Protein AF-A0A011TZ52-F1 (afdb_monomer_lite)

Radius of gyration: 31.27 Å; chains: 1; bounding box: 58×40×88 Å

Structure (mmCIF, N/CA/C/O backbone):
data_AF-A0A011TZ52-F1
#
_entry.id   AF-A0A011TZ52-F1
#
loop_
_atom_site.group_PDB
_atom_site.id
_atom_site.type_symbol
_atom_site.label_atom_id
_atom_site.label_alt_id
_atom_site.label_comp_id
_atom_site.label_asym_id
_atom_site.label_entity_id
_atom_site.label_seq_id
_atom_site.pdbx_PDB_ins_code
_atom_site.Cartn_x
_atom_site.Cartn_y
_atom_site.Cartn_z
_atom_site.occupancy
_atom_site.B_iso_or_equiv
_atom_site.auth_seq_id
_atom_site.auth_comp_id
_atom_site.auth_asym_id
_atom_site.auth_atom_id
_atom_site.pdbx_PDB_model_num
ATOM 1 N N . MET A 1 1 ? -17.674 -0.255 34.806 1.00 81.75 1 MET A N 1
ATOM 2 C CA . MET A 1 1 ? -17.278 0.981 35.531 1.00 81.75 1 MET A CA 1
ATOM 3 C C . MET A 1 1 ? -17.591 2.186 34.661 1.00 81.75 1 MET A C 1
ATOM 5 O O . MET A 1 1 ? -17.303 2.121 33.470 1.00 81.75 1 MET A O 1
ATOM 9 N N . THR A 1 2 ? -18.135 3.265 35.234 1.00 84.12 2 THR A N 1
ATOM 10 C CA . THR A 1 2 ? -18.528 4.482 34.498 1.00 84.12 2 THR A CA 1
ATOM 11 C C . THR A 1 2 ? -18.293 5.773 35.296 1.00 84.12 2 THR A C 1
ATOM 13 O O . THR A 1 2 ? -18.179 5.754 36.521 1.00 84.12 2 THR A O 1
ATOM 16 N N . LEU A 1 3 ? -18.235 6.895 34.573 1.00 84.12 3 LEU A N 1
ATOM 17 C CA . LEU A 1 3 ? -18.182 8.271 35.087 1.00 84.12 3 LEU A CA 1
ATOM 18 C C . LEU A 1 3 ? -19.515 9.017 34.934 1.00 84.12 3 LEU A C 1
ATOM 20 O O . LEU A 1 3 ? -19.677 10.103 35.489 1.00 84.12 3 LEU A O 1
ATOM 24 N N . ALA A 1 4 ? -20.438 8.468 34.142 1.00 83.62 4 ALA A N 1
ATOM 25 C CA . ALA A 1 4 ? -21.706 9.089 33.789 1.00 83.62 4 ALA A CA 1
ATOM 26 C C . ALA A 1 4 ? -22.862 8.260 34.345 1.00 83.62 4 ALA A C 1
ATOM 28 O O . ALA A 1 4 ? -22.886 7.037 34.205 1.00 83.62 4 ALA A O 1
ATOM 29 N N . THR A 1 5 ? -23.821 8.939 34.968 1.00 78.19 5 THR A N 1
ATOM 30 C CA . THR A 1 5 ? -25.012 8.314 35.556 1.00 78.19 5 THR A CA 1
ATOM 31 C C . THR A 1 5 ? -25.877 7.628 34.503 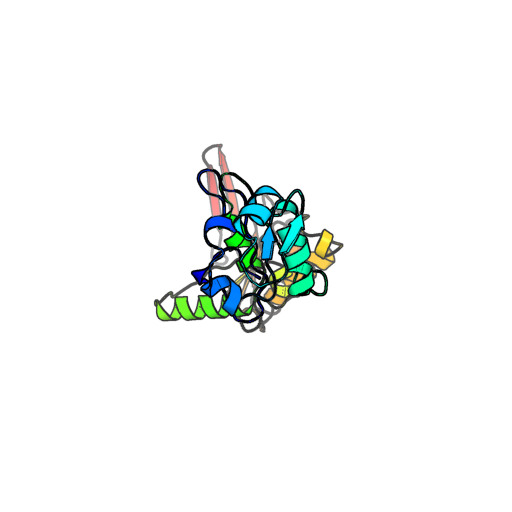1.00 78.19 5 THR A C 1
ATOM 33 O O . THR A 1 5 ? -26.408 6.556 34.764 1.00 78.19 5 THR A O 1
ATOM 36 N N . ASP A 1 6 ? -25.954 8.198 33.300 1.00 81.12 6 ASP A N 1
ATOM 37 C CA . ASP A 1 6 ? -26.800 7.691 32.211 1.00 81.12 6 ASP A CA 1
ATOM 38 C C . ASP A 1 6 ? -26.271 6.380 31.603 1.00 81.12 6 ASP A C 1
ATOM 40 O O . ASP A 1 6 ? -27.032 5.611 31.019 1.00 81.12 6 ASP A O 1
ATOM 44 N N . ASP A 1 7 ? -24.976 6.097 31.781 1.00 81.00 7 ASP A N 1
ATOM 45 C CA . ASP A 1 7 ? -24.318 4.877 31.301 1.00 81.00 7 ASP A CA 1
ATOM 46 C C . ASP A 1 7 ? -24.231 3.783 32.383 1.00 81.00 7 ASP A C 1
ATOM 48 O O . ASP A 1 7 ? -23.634 2.728 32.151 1.00 81.00 7 ASP A O 1
ATOM 52 N N . LEU A 1 8 ? -24.786 4.026 33.577 1.00 82.38 8 LEU A N 1
ATOM 53 C CA . LEU A 1 8 ? -24.658 3.129 34.721 1.00 82.38 8 LEU A CA 1
ATOM 54 C C . LEU A 1 8 ? -25.469 1.843 34.530 1.00 82.38 8 LEU A C 1
ATOM 56 O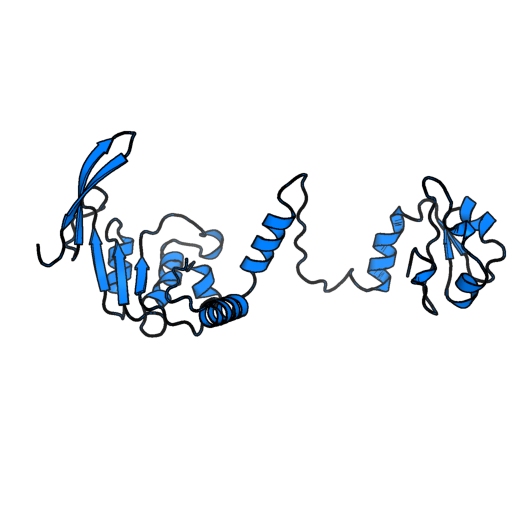 O . LEU A 1 8 ? -26.680 1.872 34.304 1.00 82.38 8 LEU A O 1
ATOM 60 N N . ARG A 1 9 ? -24.807 0.694 34.686 1.00 82.25 9 ARG A N 1
ATOM 61 C CA . ARG A 1 9 ? -25.446 -0.627 34.681 1.00 82.25 9 ARG A CA 1
ATOM 62 C C . ARG A 1 9 ? -25.360 -1.280 36.049 1.00 82.25 9 ARG A C 1
ATOM 64 O O . ARG A 1 9 ? -24.463 -0.986 36.833 1.00 82.25 9 ARG A O 1
ATOM 71 N N . LEU A 1 10 ? -26.275 -2.218 36.300 1.00 83.00 10 LEU A N 1
ATOM 72 C CA . LEU A 1 10 ? -26.288 -3.001 37.532 1.00 83.00 10 LEU A CA 1
ATOM 73 C C . LEU A 1 10 ? -24.923 -3.672 37.770 1.00 83.00 10 LEU A C 1
ATOM 75 O O . LEU A 1 10 ? -24.470 -4.463 36.942 1.00 83.00 10 LEU A O 1
ATOM 79 N N . GLY A 1 11 ? -24.300 -3.380 38.911 1.00 82.38 11 GLY A N 1
ATOM 80 C CA . GLY A 1 11 ? -23.004 -3.932 39.312 1.00 82.38 11 GLY A CA 1
ATOM 81 C C . GLY A 1 11 ? -21.789 -3.102 38.889 1.00 82.38 11 GLY A C 1
ATOM 82 O O . GLY A 1 11 ? -20.660 -3.499 39.175 1.00 82.38 11 GLY A O 1
ATOM 83 N N . ASP A 1 12 ? -21.982 -1.950 38.244 1.00 87.69 12 ASP A N 1
ATOM 84 C CA . ASP A 1 12 ? -20.873 -1.070 37.882 1.00 87.69 12 ASP A CA 1
ATOM 85 C C . ASP A 1 12 ? -20.266 -0.357 39.092 1.00 87.69 12 ASP A C 1
ATOM 87 O O . ASP A 1 12 ? -20.952 0.039 40.030 1.00 87.69 12 ASP A O 1
ATOM 91 N N . LEU A 1 13 ? -18.962 -0.095 39.032 1.00 87.75 13 LEU A N 1
ATOM 92 C CA . LEU A 1 13 ? -18.353 0.950 39.852 1.00 87.75 13 LEU A CA 1
ATOM 93 C C . LEU A 1 13 ? -18.690 2.319 39.249 1.00 87.75 13 LEU A C 1
ATOM 95 O O . LEU A 1 13 ? -18.427 2.545 38.062 1.00 87.75 13 LEU A O 1
ATOM 99 N N . PHE A 1 14 ? -19.242 3.220 40.060 1.00 89.69 14 PHE A N 1
ATOM 100 C CA . PHE A 1 14 ? -19.456 4.617 39.686 1.00 89.69 14 PHE A CA 1
ATOM 101 C C . PHE A 1 14 ? -18.302 5.471 40.213 1.00 89.69 14 PHE A C 1
ATOM 103 O O . PHE A 1 14 ? -18.035 5.469 41.413 1.00 89.69 14 PHE A O 1
ATOM 110 N N . VAL A 1 15 ? -17.604 6.202 39.344 1.00 90.38 15 VAL A N 1
ATOM 111 C CA . VAL A 1 15 ? -16.484 7.053 39.767 1.00 90.38 15 VAL A CA 1
ATOM 112 C C . VAL A 1 15 ? -16.889 8.525 39.707 1.00 90.38 15 VAL A C 1
ATOM 114 O O . VAL A 1 15 ? -17.009 9.127 38.641 1.00 90.38 15 VAL A O 1
ATOM 117 N N . ALA A 1 16 ? -17.100 9.114 40.881 1.00 90.25 16 ALA A N 1
ATOM 118 C CA . ALA A 1 16 ? -17.493 10.502 41.056 1.00 90.25 16 ALA A CA 1
ATOM 119 C C . ALA A 1 16 ? -16.253 11.405 41.117 1.00 90.25 16 ALA A C 1
ATOM 121 O O . ALA A 1 16 ? -15.512 11.407 42.097 1.00 90.25 16 ALA A O 1
ATOM 122 N N . LEU A 1 17 ? -16.030 12.194 40.062 1.00 90.56 17 LEU A N 1
ATOM 123 C CA . LEU A 1 17 ? -14.845 13.049 39.943 1.00 90.56 17 LEU A CA 1
ATOM 124 C C . LEU A 1 17 ? -15.109 14.511 40.333 1.00 90.56 17 LEU A C 1
ATOM 126 O O . LEU A 1 17 ? -16.185 15.041 40.022 1.00 90.56 17 LEU A O 1
ATOM 130 N N . PRO A 1 18 ? -14.097 15.225 40.857 1.00 86.75 18 PRO A N 1
ATOM 131 C CA . PRO A 1 18 ? -14.114 16.678 40.887 1.00 86.75 18 PRO A CA 1
ATOM 132 C C . PRO A 1 18 ? -14.027 17.236 39.456 1.00 86.75 18 PRO A C 1
ATOM 134 O O . PRO A 1 18 ? -13.160 16.870 38.648 1.00 86.75 18 PRO A O 1
ATOM 137 N N . GLY A 1 19 ? -14.967 18.120 39.121 1.00 83.19 19 GLY A N 1
ATOM 138 C CA . GLY A 1 19 ? -15.011 18.864 37.866 1.00 83.19 19 GLY A CA 1
ATOM 139 C C . GLY A 1 19 ? -14.708 20.349 38.068 1.00 83.19 19 GLY A C 1
ATOM 140 O O . GLY A 1 19 ? -14.601 20.841 39.186 1.00 83.19 19 GLY A O 1
ATOM 141 N N . ARG A 1 20 ? -14.603 21.098 36.963 1.00 80.50 20 ARG A N 1
ATOM 142 C CA . ARG A 1 20 ? -14.300 22.543 36.999 1.00 80.50 20 ARG A CA 1
ATOM 143 C C . ARG A 1 20 ? -15.432 23.394 37.592 1.00 80.50 20 ARG A C 1
ATOM 145 O O . ARG A 1 20 ? -15.163 24.464 38.123 1.00 80.50 20 ARG A O 1
ATOM 152 N N . ASN A 1 21 ? -16.675 22.925 37.464 1.00 80.69 21 ASN A N 1
ATOM 153 C CA . ASN A 1 21 ? -17.879 23.659 37.870 1.00 80.69 21 ASN A CA 1
ATOM 154 C C . ASN A 1 21 ? -18.712 22.907 38.923 1.00 80.69 21 ASN A C 1
ATOM 156 O O . ASN A 1 21 ? -19.329 23.540 39.769 1.00 80.69 21 ASN A O 1
ATOM 160 N N . HIS A 1 22 ? -18.738 21.573 38.865 1.00 85.12 22 HIS A N 1
ATOM 161 C CA . HIS A 1 22 ? -19.534 20.713 39.744 1.00 85.12 22 HIS A CA 1
ATOM 162 C C . HIS A 1 22 ? -18.758 19.442 40.089 1.00 85.12 22 HIS A C 1
ATOM 164 O O . HIS A 1 22 ? -17.898 19.010 39.316 1.00 85.12 22 HIS A O 1
ATOM 170 N N . HIS A 1 23 ? -19.081 18.849 41.238 1.00 89.44 23 HIS A N 1
ATOM 171 C CA . HIS A 1 23 ? -18.526 17.572 41.677 1.00 89.44 23 HIS A CA 1
ATOM 172 C C . HIS A 1 23 ? -19.467 16.429 41.270 1.00 89.44 23 HIS A C 1
ATOM 174 O O . HIS A 1 23 ? -20.658 16.496 41.564 1.00 89.44 23 HIS A O 1
ATOM 180 N N . GLY A 1 24 ? -18.954 15.365 40.641 1.00 84.56 24 GLY A N 1
ATOM 181 C CA . GLY A 1 24 ? -19.760 14.227 40.167 1.00 84.56 24 GLY A CA 1
ATOM 182 C C . GLY A 1 24 ? -20.564 13.531 41.273 1.00 84.56 24 GLY A C 1
ATOM 183 O O . GLY A 1 24 ? -21.653 13.023 41.033 1.00 84.56 24 GLY A O 1
ATOM 184 N N . ALA A 1 25 ? -20.065 13.597 42.509 1.00 88.50 25 ALA A N 1
ATOM 185 C CA . ALA A 1 25 ? -20.743 13.078 43.701 1.00 88.50 25 ALA A CA 1
ATOM 186 C C . ALA A 1 25 ? -22.095 13.749 43.998 1.00 88.50 25 ALA A C 1
ATOM 188 O O . ALA A 1 25 ? -22.937 13.148 44.649 1.00 88.50 25 ALA A O 1
ATOM 189 N N . GLN A 1 26 ? -22.341 14.964 43.491 1.00 86.62 26 GLN A N 1
ATOM 190 C CA . GLN A 1 26 ? -23.641 15.637 43.632 1.00 86.62 26 GLN A CA 1
ATOM 191 C C . GLN A 1 26 ? -24.774 14.884 42.920 1.00 86.62 26 GLN A C 1
ATOM 193 O O . GLN A 1 26 ? -25.943 15.113 43.214 1.00 86.62 26 GLN A O 1
ATOM 198 N N . PHE A 1 27 ? -24.425 14.002 41.981 1.00 81.88 27 PHE A N 1
ATOM 199 C CA . PHE A 1 27 ? -25.364 13.200 41.201 1.00 81.88 27 PHE A CA 1
ATOM 200 C C . PHE A 1 27 ? -25.476 11.758 41.715 1.00 81.88 27 PHE A C 1
ATOM 202 O O . PHE A 1 27 ? -26.166 10.941 41.108 1.00 81.88 27 PHE A O 1
ATOM 209 N N . VAL A 1 28 ? -24.823 11.434 42.837 1.00 80.31 28 VAL A N 1
ATOM 210 C CA . VAL A 1 28 ? -24.968 10.138 43.510 1.00 80.31 28 VAL A CA 1
ATOM 211 C C . VAL A 1 28 ? -26.293 10.144 44.273 1.00 80.31 28 VAL A C 1
ATOM 213 O O . VAL A 1 28 ? -26.362 10.463 45.455 1.00 80.31 28 VAL A O 1
ATOM 216 N N . GLY A 1 29 ? -27.370 9.856 43.543 1.00 75.44 29 GLY A N 1
ATOM 217 C CA . GLY A 1 29 ? -28.723 9.699 44.075 1.00 75.44 29 GLY A CA 1
ATOM 218 C C . GLY A 1 29 ? -29.170 8.235 44.136 1.00 75.44 29 GLY A C 1
ATOM 219 O O . GLY A 1 29 ? -28.384 7.312 43.921 1.00 75.44 29 GLY A O 1
ATOM 220 N N . ALA A 1 30 ? -30.467 8.021 44.377 1.00 65.38 30 ALA A N 1
ATOM 221 C CA . ALA A 1 30 ? -31.068 6.687 44.491 1.00 65.38 30 ALA A CA 1
ATOM 222 C C . ALA A 1 30 ? -30.842 5.794 43.253 1.00 65.38 30 ALA A C 1
ATOM 224 O O . ALA A 1 30 ? -30.671 4.586 43.395 1.00 65.38 30 ALA A O 1
ATOM 225 N N . ASP A 1 31 ? -30.775 6.379 42.055 1.00 65.25 31 ASP A N 1
ATOM 226 C CA . ASP A 1 31 ? -30.539 5.634 40.811 1.00 65.25 31 ASP A CA 1
ATOM 227 C C . ASP A 1 31 ? -29.107 5.079 40.736 1.00 65.25 31 ASP A C 1
ATOM 229 O O . ASP A 1 31 ? -28.888 3.948 40.299 1.00 65.25 31 ASP A O 1
ATOM 233 N N . VAL A 1 32 ? -28.128 5.832 41.252 1.00 69.62 32 VAL A N 1
ATOM 234 C CA . VAL A 1 32 ? -26.738 5.367 41.368 1.00 69.62 32 VAL A CA 1
ATOM 235 C C . VAL A 1 32 ? -26.620 4.297 42.448 1.00 69.62 32 VAL A C 1
ATOM 237 O O . VAL A 1 32 ? -25.938 3.295 42.243 1.00 69.62 32 VAL A O 1
ATOM 240 N N . ALA A 1 33 ? -27.331 4.458 43.563 1.00 68.44 33 ALA A N 1
ATOM 241 C CA . ALA A 1 33 ? -27.393 3.465 44.634 1.00 68.44 33 ALA A CA 1
ATOM 242 C C . ALA A 1 33 ? -27.993 2.126 44.171 1.00 68.44 33 ALA A C 1
ATOM 244 O O . ALA A 1 33 ? -27.530 1.060 44.564 1.00 68.44 33 ALA A O 1
ATOM 245 N N . ALA A 1 34 ? -29.020 2.178 43.319 1.00 67.75 34 ALA A N 1
ATOM 246 C CA . ALA A 1 34 ? -29.697 0.995 42.797 1.00 67.75 34 ALA A CA 1
ATOM 247 C C . ALA A 1 34 ? -28.903 0.284 41.686 1.00 67.75 34 ALA A C 1
ATOM 249 O O . ALA A 1 34 ? -29.069 -0.920 41.488 1.00 67.75 34 ALA A O 1
ATOM 250 N N . GLY A 1 35 ? -28.066 1.022 40.948 1.00 76.06 35 GLY A N 1
ATOM 251 C CA . GLY A 1 35 ? -27.284 0.497 39.828 1.00 76.06 35 GLY A CA 1
ATOM 252 C C . GLY A 1 35 ? -25.844 0.116 40.175 1.00 76.06 35 GLY A C 1
ATOM 253 O O . GLY A 1 35 ? -25.312 -0.829 39.603 1.00 76.06 35 GLY A O 1
ATOM 254 N N . SER A 1 36 ? -25.185 0.811 41.100 1.00 85.19 36 SER A N 1
ATOM 255 C CA . SER A 1 36 ? -23.745 0.639 41.327 1.00 85.19 36 SER A CA 1
ATOM 256 C C . SER A 1 36 ? -23.411 -0.415 42.387 1.00 85.19 36 SER A C 1
ATOM 258 O O . SER A 1 36 ? -24.127 -0.600 43.367 1.00 85.19 36 SER A O 1
ATOM 260 N N . ALA A 1 37 ? -22.283 -1.103 42.207 1.00 86.88 37 ALA A N 1
ATOM 261 C CA . ALA A 1 37 ? -21.703 -1.976 43.227 1.00 86.88 37 ALA A CA 1
ATOM 262 C C . ALA A 1 37 ? -20.953 -1.185 44.313 1.00 86.88 37 ALA A C 1
ATOM 264 O O . ALA A 1 37 ? -20.879 -1.633 45.456 1.00 86.88 37 ALA A O 1
ATOM 265 N N . ALA A 1 38 ? -20.374 -0.036 43.950 1.00 89.75 38 ALA A N 1
ATOM 266 C CA . ALA A 1 38 ? -19.718 0.910 44.849 1.00 89.75 38 ALA A CA 1
ATOM 267 C C . ALA A 1 38 ? -19.462 2.252 44.137 1.00 89.75 38 ALA A C 1
ATOM 269 O O . ALA A 1 38 ? -19.447 2.324 42.902 1.00 89.75 38 ALA A O 1
ATOM 270 N N . VAL A 1 39 ? -19.195 3.293 44.928 1.00 91.19 39 VAL A N 1
ATOM 271 C CA . VAL A 1 39 ? -18.779 4.623 44.462 1.00 91.19 39 VAL A CA 1
ATOM 272 C C . VAL A 1 39 ? -17.302 4.850 44.782 1.00 91.19 39 VAL A C 1
ATOM 274 O O . VAL A 1 39 ? -16.875 4.622 45.909 1.00 91.19 39 VAL A O 1
ATOM 277 N N . ILE A 1 40 ? -16.520 5.334 43.816 1.00 92.81 40 ILE A N 1
ATOM 278 C CA . ILE A 1 40 ? -15.137 5.793 44.022 1.00 92.81 40 ILE A CA 1
ATOM 279 C C . ILE A 1 40 ? -15.110 7.315 43.906 1.00 92.81 40 ILE A C 1
ATOM 281 O O . ILE A 1 40 ? -15.598 7.864 42.920 1.00 92.81 40 ILE A O 1
ATOM 285 N N . THR A 1 41 ? -14.558 8.008 44.899 1.00 94.38 41 THR A N 1
ATOM 286 C CA . THR A 1 41 ? -14.568 9.477 44.949 1.00 94.38 41 THR A CA 1
ATOM 287 C C . THR A 1 41 ? -13.445 10.030 45.822 1.00 94.38 41 THR A C 1
ATOM 289 O O . THR A 1 41 ? -12.792 9.286 46.549 1.00 94.38 41 THR A O 1
ATOM 292 N N . ASP A 1 42 ? -13.211 11.341 45.763 1.00 94.25 42 ASP A N 1
ATOM 293 C CA . ASP A 1 42 ? -12.353 12.034 46.724 1.00 94.25 42 ASP A CA 1
ATOM 294 C C . ASP A 1 42 ? -13.081 12.302 48.052 1.00 94.25 42 ASP A C 1
ATOM 296 O O . ASP A 1 42 ? -14.266 11.990 48.218 1.00 94.25 42 ASP A O 1
ATOM 300 N N . ARG A 1 43 ? -12.368 12.886 49.023 1.00 93.38 43 ARG A N 1
ATOM 301 C CA . ARG A 1 43 ? -12.920 13.178 50.355 1.00 93.38 43 ARG A CA 1
ATOM 302 C C . ARG A 1 43 ? -14.141 14.102 50.304 1.00 93.38 43 ARG A C 1
ATOM 304 O O . ARG A 1 43 ? -15.083 13.873 51.053 1.00 93.38 43 ARG A O 1
ATOM 311 N N . ALA A 1 44 ? -14.144 15.101 49.423 1.00 91.25 44 ALA A N 1
ATOM 312 C CA . ALA A 1 44 ? -15.263 16.031 49.296 1.00 91.25 44 ALA A CA 1
ATOM 313 C C . ALA A 1 44 ? -16.492 15.336 48.694 1.00 91.25 44 ALA A C 1
ATOM 315 O O . ALA A 1 44 ? -17.616 15.527 49.153 1.00 91.25 44 ALA A O 1
ATOM 316 N N . GLY A 1 45 ? -16.295 14.477 47.696 1.00 91.19 45 GLY A N 1
ATOM 317 C CA . GLY A 1 45 ? -17.387 13.691 47.143 1.00 91.19 45 GLY A CA 1
ATOM 318 C C . GLY A 1 45 ? -17.895 12.583 48.065 1.00 91.19 45 GLY A C 1
ATOM 319 O O . GLY A 1 45 ? -19.066 12.220 47.970 1.00 91.19 45 GLY A O 1
ATOM 320 N N . ALA A 1 46 ? -17.074 12.090 48.995 1.00 91.44 46 ALA A N 1
ATOM 321 C CA . ALA A 1 46 ? -17.517 11.148 50.021 1.00 91.44 46 ALA A CA 1
ATOM 322 C C . ALA A 1 46 ? -18.533 11.789 50.977 1.00 91.44 46 ALA A C 1
ATOM 324 O O . ALA A 1 46 ? -19.546 11.171 51.290 1.00 91.44 46 ALA A O 1
ATOM 325 N N . GLU A 1 47 ? -18.303 13.046 51.374 1.00 90.81 47 GLU A N 1
ATOM 326 C CA . GLU A 1 47 ? -19.262 13.824 52.172 1.00 90.81 47 GLU A CA 1
ATOM 327 C C . GLU A 1 47 ? -20.590 14.008 51.425 1.00 90.81 47 GLU A C 1
ATOM 329 O O . GLU A 1 47 ? -21.660 13.864 52.011 1.00 90.81 47 GLU A O 1
ATOM 334 N N . LEU A 1 48 ? -20.530 14.256 50.113 1.00 88.44 48 LEU A N 1
ATOM 335 C CA . LEU A 1 48 ? -21.711 14.415 49.258 1.00 88.44 48 LEU A CA 1
ATOM 336 C C . LEU A 1 48 ? -22.464 13.101 48.998 1.00 88.44 48 LEU A C 1
ATOM 338 O O . LEU A 1 48 ? -23.656 13.136 48.710 1.00 88.44 48 LEU A O 1
ATOM 342 N N . SER A 1 49 ? -21.779 11.962 49.096 1.00 86.81 49 SER A N 1
ATOM 343 C CA . SER A 1 49 ? -22.336 10.631 48.817 1.00 86.81 49 SER A CA 1
ATOM 344 C C . SER A 1 49 ? -22.679 9.854 50.090 1.00 86.81 49 SER A C 1
ATOM 346 O O . SER A 1 49 ? -22.964 8.665 50.000 1.00 86.81 49 SER A O 1
ATOM 348 N N . ALA A 1 50 ? -22.633 10.478 51.273 1.00 83.25 50 ALA A N 1
ATOM 349 C CA . ALA A 1 50 ? -22.748 9.784 52.560 1.00 83.25 50 ALA A CA 1
ATOM 350 C C . ALA A 1 50 ? -24.012 8.907 52.680 1.00 83.25 50 ALA A C 1
ATOM 352 O O . ALA A 1 50 ? -23.957 7.822 53.258 1.00 83.25 50 ALA A O 1
ATOM 353 N N . ASP A 1 51 ? -25.113 9.340 52.061 1.00 83.00 51 ASP A N 1
ATOM 354 C CA . ASP A 1 51 ? -26.410 8.653 52.079 1.00 83.00 51 ASP A CA 1
ATOM 355 C C . ASP A 1 51 ? -26.646 7.748 50.852 1.00 83.00 51 ASP A C 1
ATOM 357 O O . ASP A 1 51 ? -27.760 7.276 50.626 1.00 83.00 51 ASP A O 1
ATOM 361 N N . ALA A 1 52 ? -25.611 7.474 50.050 1.00 80.69 52 ALA A N 1
ATOM 362 C CA . ALA A 1 52 ? -25.727 6.706 48.808 1.00 80.69 52 ALA A CA 1
ATOM 363 C C . ALA A 1 52 ? -26.112 5.231 49.012 1.00 80.69 52 ALA A C 1
ATOM 365 O O . ALA A 1 52 ? -26.456 4.559 48.049 1.00 80.69 52 ALA A O 1
ATOM 366 N N . GLY A 1 53 ? -26.022 4.684 50.229 1.00 83.62 53 GLY A N 1
ATOM 367 C CA . GLY A 1 53 ? -26.436 3.303 50.523 1.00 83.62 53 GLY A CA 1
ATOM 368 C C . GLY A 1 53 ? -25.579 2.199 49.879 1.00 83.62 53 GLY A C 1
ATOM 369 O O . GLY A 1 53 ? -25.906 1.023 50.022 1.00 83.62 53 GLY A O 1
ATOM 370 N N . VAL A 1 54 ? -24.475 2.558 49.218 1.00 85.94 54 VAL A N 1
ATOM 371 C CA . VAL A 1 54 ? -23.484 1.654 48.612 1.00 85.94 54 VAL A CA 1
ATOM 372 C C . VAL A 1 54 ? -22.091 1.929 49.193 1.00 85.94 54 VAL A C 1
ATOM 374 O O . VAL A 1 54 ? -21.852 3.030 49.693 1.00 85.94 54 VAL A O 1
ATOM 377 N N . PRO A 1 55 ? -21.149 0.967 49.156 1.00 91.38 55 PRO A N 1
ATOM 378 C CA . PRO A 1 55 ? -19.782 1.201 49.613 1.00 91.38 55 PRO A CA 1
ATOM 379 C C . PRO A 1 55 ? -19.127 2.395 48.904 1.00 91.38 55 PRO A C 1
ATOM 381 O O . PRO A 1 55 ? -19.224 2.523 47.683 1.00 91.38 55 PRO A O 1
ATOM 384 N N . ILE A 1 56 ? -18.426 3.239 49.666 1.00 91.56 56 ILE A N 1
ATOM 385 C CA . ILE A 1 56 ? -17.713 4.417 49.153 1.00 91.56 56 ILE A CA 1
ATOM 386 C C . ILE A 1 56 ? -16.211 4.211 49.358 1.00 91.56 56 ILE A C 1
ATOM 388 O O . ILE A 1 56 ? -15.729 4.162 50.490 1.00 91.56 56 ILE A O 1
ATOM 392 N N . ALA A 1 57 ? -15.465 4.102 48.262 1.00 92.44 57 ALA A N 1
ATOM 393 C CA . ALA A 1 57 ? -14.011 4.080 48.265 1.00 92.44 57 ALA A CA 1
ATOM 394 C C . ALA A 1 57 ? -13.478 5.509 48.104 1.00 92.44 57 ALA A C 1
ATOM 396 O O . ALA A 1 57 ? -13.653 6.138 47.058 1.00 92.44 57 ALA A O 1
ATOM 397 N N . VAL A 1 58 ? -12.827 6.016 49.152 1.00 94.00 58 VAL A N 1
ATOM 398 C CA . VAL A 1 58 ? -12.244 7.362 49.161 1.00 94.00 58 VAL A CA 1
ATOM 399 C C . VAL A 1 58 ? -10.783 7.293 48.738 1.00 94.00 58 VAL A C 1
ATOM 401 O O . VAL A 1 58 ? -9.993 6.587 49.363 1.00 94.00 58 VAL A O 1
ATOM 404 N N . VAL A 1 59 ? -10.423 8.036 47.696 1.00 93.50 59 VAL A N 1
ATOM 405 C CA . VAL A 1 59 ? -9.069 8.080 47.127 1.00 93.50 59 VAL A CA 1
ATOM 406 C C . VAL A 1 59 ? -8.652 9.526 46.863 1.00 93.50 59 VAL A C 1
ATOM 408 O O . VAL A 1 59 ? -9.490 10.362 46.540 1.00 93.50 59 VAL A O 1
ATOM 411 N N . ASP A 1 60 ? -7.364 9.840 47.006 1.00 91.12 60 ASP A N 1
ATOM 412 C CA . ASP A 1 60 ? -6.890 11.231 46.918 1.00 91.12 60 ASP A CA 1
ATOM 413 C C . ASP A 1 60 ? -6.974 11.808 45.492 1.00 91.12 60 ASP A C 1
ATOM 415 O O . ASP A 1 60 ? -7.317 12.976 45.321 1.00 91.12 60 ASP A O 1
ATOM 419 N N . ASP A 1 61 ? -6.711 10.986 44.469 1.00 90.31 61 ASP A N 1
ATOM 420 C CA . ASP A 1 61 ? -6.896 11.340 43.057 1.00 90.31 61 ASP A CA 1
ATOM 421 C C . ASP A 1 61 ? -7.724 10.264 42.335 1.00 90.31 61 ASP A C 1
ATOM 423 O O . ASP A 1 61 ? -7.171 9.343 41.719 1.00 90.31 61 ASP A O 1
ATOM 427 N N . PRO A 1 62 ? -9.066 10.367 42.379 1.00 89.12 62 PRO A N 1
ATOM 428 C CA . PRO A 1 62 ? -9.935 9.415 41.703 1.00 89.12 62 PRO A CA 1
ATOM 429 C C . PRO A 1 62 ? -9.711 9.385 40.192 1.00 89.12 62 PRO A C 1
ATOM 431 O O . PRO A 1 62 ? -9.935 8.351 39.573 1.00 89.12 62 PRO A O 1
ATOM 434 N N . ARG A 1 63 ? -9.263 10.495 39.584 1.00 89.06 63 ARG A N 1
ATOM 435 C CA . ARG A 1 63 ? -9.021 10.582 38.138 1.00 89.06 63 ARG A CA 1
ATOM 436 C C . ARG A 1 63 ? -7.735 9.856 37.752 1.00 89.06 63 ARG A C 1
ATOM 438 O O . ARG A 1 63 ? -7.717 9.191 36.718 1.00 89.06 63 ARG A O 1
ATOM 445 N N . GLY A 1 64 ? -6.693 9.973 38.572 1.00 87.12 64 GLY A N 1
ATOM 446 C CA . GLY A 1 64 ? -5.388 9.352 38.349 1.00 87.12 64 GLY A CA 1
ATOM 447 C C . GLY A 1 64 ? -5.432 7.824 38.316 1.00 87.12 64 GLY A C 1
ATOM 448 O O . GLY A 1 64 ? -4.734 7.215 37.511 1.00 87.12 64 GLY A O 1
ATOM 449 N N . ILE A 1 65 ? -6.305 7.199 39.112 1.00 87.50 65 ILE A N 1
ATOM 450 C CA . ILE A 1 65 ? -6.382 5.730 39.225 1.00 87.50 65 ILE A CA 1
ATOM 451 C C . ILE A 1 65 ? -7.342 5.062 38.224 1.00 87.50 65 ILE A C 1
ATOM 453 O O . ILE A 1 65 ? -7.401 3.835 38.142 1.00 87.50 65 ILE A O 1
ATOM 457 N N . LEU A 1 66 ? -8.102 5.842 37.444 1.00 86.62 66 LEU A N 1
ATOM 458 C CA . LEU A 1 66 ? -9.115 5.309 36.520 1.00 86.62 66 LEU A CA 1
ATOM 459 C C . LEU A 1 66 ? -8.542 4.343 35.489 1.00 86.62 66 LEU A C 1
ATOM 461 O O . LEU A 1 66 ? -9.186 3.345 35.165 1.00 86.62 66 LEU A O 1
ATOM 465 N N . GLY A 1 67 ? -7.364 4.662 34.951 1.00 83.81 67 GLY A N 1
ATOM 466 C CA . GLY A 1 67 ? -6.719 3.847 33.924 1.00 83.81 67 GLY A CA 1
ATOM 467 C C . GLY A 1 67 ? -6.380 2.454 34.446 1.00 83.81 67 GLY A C 1
ATOM 468 O O . GLY A 1 67 ? -6.736 1.463 33.816 1.00 83.81 67 GLY A O 1
ATOM 469 N N . GLU A 1 68 ? -5.770 2.386 35.628 1.00 86.31 68 GLU A N 1
ATOM 470 C CA . GLU A 1 68 ? -5.348 1.132 36.260 1.00 86.31 68 GLU A CA 1
ATOM 471 C C . GLU A 1 68 ? -6.546 0.269 36.667 1.00 86.31 68 GLU A C 1
ATOM 473 O O . GLU A 1 68 ? -6.595 -0.915 36.338 1.00 86.31 68 GLU A O 1
ATOM 478 N N . ILE A 1 69 ? -7.565 0.869 37.294 1.00 87.50 69 ILE A N 1
ATOM 479 C CA . ILE A 1 69 ? -8.788 0.147 37.672 1.00 87.50 69 ILE A CA 1
ATOM 480 C C . ILE A 1 69 ? -9.517 -0.368 36.428 1.00 87.50 69 ILE A C 1
ATOM 482 O O . ILE A 1 69 ? -9.966 -1.513 36.408 1.00 87.50 69 ILE A O 1
ATOM 486 N N . SER A 1 70 ? -9.615 0.447 35.371 1.00 85.19 70 SER A N 1
ATOM 487 C CA . SER A 1 70 ? -10.215 0.008 34.105 1.00 85.19 70 SER A CA 1
ATOM 488 C C . SER A 1 70 ? -9.446 -1.170 33.518 1.00 85.19 70 SER A C 1
ATOM 490 O O . SER A 1 70 ? -10.060 -2.151 33.105 1.00 85.19 70 SER A O 1
ATOM 492 N N . ALA A 1 71 ? -8.113 -1.089 33.499 1.00 82.06 71 ALA A N 1
ATOM 493 C CA . ALA A 1 71 ? -7.279 -2.135 32.928 1.00 82.06 71 ALA A CA 1
ATOM 494 C C . ALA A 1 71 ? -7.418 -3.461 33.677 1.00 82.06 71 ALA A C 1
ATOM 496 O O . ALA A 1 71 ? -7.521 -4.507 33.040 1.00 82.06 71 ALA A O 1
ATOM 497 N N . TRP A 1 72 ? -7.503 -3.410 35.006 1.00 83.69 72 TRP A N 1
ATOM 498 C CA . TRP A 1 72 ? -7.749 -4.582 35.839 1.00 83.69 72 TRP A CA 1
ATOM 499 C C . TRP A 1 72 ? -9.150 -5.176 35.616 1.00 83.69 72 TRP A C 1
ATOM 501 O O . TRP A 1 72 ? -9.276 -6.369 35.352 1.00 83.69 72 TRP A O 1
ATOM 511 N N . ILE A 1 73 ? -10.206 -4.350 35.641 1.00 82.44 73 ILE A N 1
ATOM 512 C CA . ILE A 1 73 ? -11.599 -4.805 35.449 1.00 82.44 73 ILE A CA 1
ATOM 513 C C . ILE A 1 73 ? -11.795 -5.457 34.079 1.00 82.44 73 ILE A C 1
ATOM 515 O O . ILE A 1 73 ? -12.479 -6.474 33.969 1.00 82.44 73 ILE A O 1
ATOM 519 N N . TYR A 1 74 ? -11.224 -4.861 33.032 1.00 79.56 74 TYR A N 1
ATOM 520 C CA . TYR A 1 74 ? -11.397 -5.323 31.655 1.00 79.56 74 TYR A CA 1
ATOM 521 C C . TYR A 1 74 ? -10.285 -6.270 31.185 1.00 79.56 74 TYR A C 1
ATOM 523 O O . TYR A 1 74 ? -10.309 -6.707 30.036 1.00 79.56 74 TYR A O 1
ATOM 531 N N . GLY A 1 75 ? -9.319 -6.597 32.049 1.00 76.50 75 GLY A N 1
ATOM 532 C CA . GLY A 1 75 ? -8.210 -7.498 31.734 1.00 76.50 75 GLY A CA 1
ATOM 533 C C . GLY A 1 75 ? -7.261 -6.979 30.651 1.00 76.50 75 GLY A C 1
ATOM 534 O O . GLY A 1 75 ? -6.565 -7.773 30.026 1.00 76.50 75 GLY A O 1
ATOM 535 N N . THR A 1 76 ? -7.201 -5.666 30.406 1.00 76.38 76 THR A N 1
ATOM 536 C CA . THR A 1 76 ? -6.352 -5.081 29.348 1.00 76.38 76 THR A CA 1
ATOM 537 C C . THR A 1 76 ? -4.884 -4.939 29.758 1.00 76.38 76 THR A C 1
ATOM 539 O O . THR A 1 76 ? -4.085 -4.361 29.029 1.00 76.38 76 THR A O 1
ATOM 542 N N . GLU A 1 77 ? -4.516 -5.443 30.931 1.00 78.44 77 GLU A N 1
ATOM 543 C CA . GLU A 1 77 ? -3.127 -5.609 31.370 1.00 78.44 77 GLU A CA 1
ATOM 544 C C . GLU A 1 77 ? -2.437 -6.821 30.717 1.00 78.44 77 GLU A C 1
ATOM 546 O O . GLU A 1 77 ? -1.211 -6.921 30.737 1.00 78.44 77 GLU A O 1
ATOM 551 N N . GLN A 1 78 ? -3.205 -7.737 30.116 1.00 60.34 78 GLN A N 1
ATOM 552 C CA . GLN A 1 78 ? -2.705 -8.974 29.515 1.00 60.34 78 GLN A CA 1
ATOM 553 C C . GLN A 1 78 ? -3.344 -9.200 28.136 1.00 60.34 78 GLN A C 1
ATOM 555 O O . GLN A 1 78 ? -4.512 -8.895 27.925 1.00 60.34 78 GLN A O 1
ATOM 560 N N . ASN A 1 79 ? -2.588 -9.766 27.187 1.00 51.34 79 ASN A N 1
ATOM 561 C CA . ASN A 1 79 ? -3.084 -10.187 25.864 1.00 51.34 79 ASN A CA 1
ATOM 562 C C . ASN A 1 79 ? -3.813 -9.108 25.033 1.00 51.34 79 ASN A C 1
ATOM 564 O O . ASN A 1 79 ? -4.709 -9.426 24.249 1.00 51.34 79 ASN A O 1
ATOM 568 N N . VAL A 1 80 ? -3.426 -7.836 25.159 1.00 50.59 80 VAL A N 1
ATOM 569 C CA . VAL A 1 80 ? -3.932 -6.786 24.262 1.00 50.59 80 VAL A CA 1
ATOM 570 C C . VAL A 1 80 ? -3.305 -6.899 22.864 1.00 50.59 80 VAL A C 1
ATOM 572 O O . VAL A 1 80 ? -2.137 -7.282 22.748 1.00 50.59 80 VAL A O 1
ATOM 575 N N . PRO A 1 81 ? -4.044 -6.559 21.789 1.00 51.72 81 PRO A N 1
ATOM 576 C CA . PRO A 1 81 ? -3.470 -6.439 20.451 1.00 51.72 81 PRO A CA 1
ATOM 577 C C . PRO A 1 81 ? -2.334 -5.410 20.407 1.00 51.72 81 PRO A C 1
ATOM 579 O O . PRO A 1 81 ? -2.214 -4.558 21.286 1.00 51.72 81 PRO A O 1
ATOM 582 N N . ILE A 1 82 ? -1.519 -5.443 19.350 1.00 65.88 82 ILE A N 1
ATOM 583 C CA . ILE A 1 82 ? -0.517 -4.397 19.109 1.00 65.88 82 ILE A CA 1
ATOM 584 C C . ILE A 1 82 ? -1.240 -3.050 18.965 1.00 65.88 82 ILE A C 1
ATOM 586 O O . ILE A 1 82 ? -2.017 -2.848 18.033 1.00 65.88 82 ILE A O 1
ATOM 590 N N . MET A 1 83 ? -0.972 -2.130 19.891 1.00 67.81 83 MET A N 1
ATOM 591 C CA . MET A 1 83 ? -1.570 -0.796 19.919 1.00 67.81 83 MET A CA 1
ATOM 592 C C . MET A 1 83 ? -0.611 0.223 19.304 1.00 67.81 83 MET A C 1
ATOM 594 O O . MET A 1 83 ? 0.494 0.427 19.804 1.00 67.81 83 MET A O 1
ATOM 598 N N . LEU A 1 84 ? -1.043 0.899 18.240 1.00 64.62 84 LEU A N 1
ATOM 599 C CA . LEU A 1 84 ? -0.288 1.972 17.589 1.00 64.62 84 LEU A CA 1
ATOM 600 C C . LEU A 1 84 ? -0.962 3.316 17.885 1.00 64.62 84 LEU A C 1
ATOM 602 O O . LEU A 1 84 ? -2.069 3.584 17.421 1.00 64.62 84 LEU A O 1
ATOM 606 N N . GLY A 1 85 ? -0.305 4.159 18.684 1.00 72.69 85 GLY A N 1
ATOM 607 C CA . GLY A 1 85 ? -0.796 5.489 19.048 1.00 72.69 85 GLY A CA 1
ATOM 608 C C . GLY A 1 85 ? -0.149 6.592 18.211 1.00 72.69 85 GLY A C 1
ATOM 609 O O . GLY A 1 85 ? 1.066 6.610 18.041 1.00 72.69 85 GLY A O 1
ATOM 610 N N . VAL A 1 86 ? -0.948 7.548 17.728 1.00 76.19 86 VAL A N 1
ATOM 611 C CA . VAL A 1 86 ? -0.465 8.722 16.981 1.00 76.19 86 VAL A CA 1
ATOM 612 C C . VAL A 1 86 ? -0.865 10.000 17.715 1.00 76.19 86 VAL A C 1
ATOM 614 O O . VAL A 1 86 ? -2.042 10.217 18.001 1.00 76.19 86 VAL A O 1
ATOM 617 N N . THR A 1 87 ? 0.102 10.880 17.976 1.00 81.31 87 THR A N 1
ATOM 618 C CA . THR A 1 87 ? -0.123 12.193 18.602 1.00 81.31 87 THR A CA 1
ATOM 619 C C . THR A 1 87 ? 0.464 13.328 17.758 1.00 81.31 87 THR A C 1
ATOM 621 O O . THR A 1 87 ? 1.205 13.089 16.808 1.00 81.31 87 THR A O 1
ATOM 624 N N . GLY A 1 88 ? 0.108 14.571 18.083 1.00 74.81 88 GLY A N 1
ATOM 625 C CA . GLY A 1 88 ? 0.587 15.780 17.407 1.00 74.81 88 GLY A CA 1
ATOM 626 C C . GLY A 1 88 ? -0.528 16.772 17.074 1.00 74.81 88 GLY A C 1
ATOM 627 O O . GLY A 1 88 ? -1.711 16.427 17.044 1.00 74.81 88 GLY A O 1
ATOM 628 N N . THR A 1 89 ? -0.173 18.030 16.815 1.00 63.94 89 THR A N 1
ATOM 629 C CA . THR A 1 89 ? -1.142 19.111 16.545 1.00 63.94 89 THR A CA 1
ATOM 630 C C . THR A 1 89 ? -1.894 18.891 15.226 1.00 63.94 89 THR A C 1
ATOM 632 O O . THR A 1 89 ? -3.113 19.046 15.182 1.00 63.94 89 THR A O 1
ATOM 635 N N . SER A 1 90 ? -1.211 18.375 14.201 1.00 66.75 90 SER A N 1
ATOM 636 C CA . SER A 1 90 ? -1.760 18.095 12.865 1.00 66.75 90 SER A CA 1
ATOM 637 C C . SER A 1 90 ? -1.331 16.709 12.372 1.00 66.75 90 SER A C 1
ATOM 639 O O . SER A 1 90 ? -0.352 16.157 12.859 1.00 66.75 90 SER A O 1
ATOM 641 N N . GLY A 1 91 ? -2.071 16.126 11.424 1.00 66.81 91 GLY A N 1
ATOM 642 C CA . GLY A 1 91 ? -1.674 14.882 10.741 1.00 66.81 91 GLY A CA 1
ATOM 643 C C . GLY A 1 91 ? -2.045 13.562 11.431 1.00 66.81 91 GLY A C 1
ATOM 644 O O . GLY A 1 91 ? -1.912 12.516 10.809 1.00 66.81 91 GLY A O 1
ATOM 645 N N . LYS A 1 92 ? -2.587 13.585 12.658 1.00 86.38 92 LYS A N 1
ATOM 646 C CA . LYS A 1 92 ? -3.012 12.376 13.402 1.00 86.38 92 LYS A CA 1
ATOM 647 C C . LYS A 1 92 ? -3.918 11.449 12.583 1.00 86.38 92 LYS A C 1
ATOM 649 O O . LYS A 1 92 ? -3.634 10.265 12.454 1.00 86.38 92 LYS A O 1
ATOM 654 N N . THR A 1 93 ? -4.982 12.008 12.003 1.00 63.41 93 THR A N 1
ATOM 655 C CA . THR A 1 93 ? -5.970 11.267 11.204 1.00 63.41 93 THR A CA 1
ATOM 656 C C . THR A 1 93 ? -5.343 10.687 9.941 1.00 63.41 93 THR A C 1
ATOM 658 O O . THR A 1 93 ? -5.548 9.517 9.641 1.00 63.41 93 THR A O 1
ATOM 661 N N . SER A 1 94 ? -4.517 11.466 9.239 1.00 71.56 94 SER A N 1
ATOM 662 C CA . SER A 1 94 ? -3.814 11.008 8.038 1.00 71.56 94 SER A CA 1
ATOM 663 C C . SER A 1 94 ? -2.877 9.838 8.343 1.00 71.56 94 SER A C 1
ATOM 665 O O . SER A 1 94 ? -2.933 8.817 7.667 1.00 71.56 94 SER A O 1
ATOM 667 N N . VAL A 1 95 ? -2.069 9.948 9.400 1.00 64.50 95 VAL A N 1
ATOM 668 C CA . VAL A 1 95 ? -1.148 8.882 9.817 1.00 64.50 95 VAL A CA 1
ATOM 669 C C . VAL A 1 95 ? -1.918 7.650 10.308 1.00 64.50 95 VAL A C 1
ATOM 671 O O . VAL A 1 95 ? -1.547 6.539 9.955 1.00 64.50 95 VAL A O 1
ATOM 674 N N . ALA A 1 96 ? -3.036 7.812 11.025 1.00 72.00 96 ALA A N 1
ATOM 675 C CA . ALA A 1 96 ? -3.892 6.690 11.422 1.00 72.00 96 ALA A CA 1
ATOM 676 C C . ALA A 1 96 ? -4.492 5.939 10.215 1.00 72.00 96 ALA A C 1
ATOM 678 O O . ALA A 1 96 ? -4.546 4.710 10.221 1.00 72.00 96 ALA A O 1
ATOM 679 N N . HIS A 1 97 ? -4.897 6.652 9.158 1.00 62.72 97 HIS A N 1
ATOM 680 C CA . HIS A 1 97 ? -5.385 6.028 7.923 1.00 62.72 97 HIS A CA 1
ATOM 681 C C . HIS A 1 97 ? -4.289 5.275 7.165 1.00 62.72 97 HIS A C 1
ATOM 683 O O . HIS A 1 97 ? -4.550 4.189 6.652 1.00 62.72 97 HIS A O 1
ATOM 689 N N . LEU A 1 98 ? -3.070 5.818 7.127 1.00 63.69 98 LEU A N 1
ATOM 690 C CA . LEU A 1 98 ? -1.922 5.136 6.527 1.00 63.69 98 LEU A CA 1
ATOM 691 C C . LEU A 1 98 ? -1.563 3.871 7.310 1.00 63.69 98 LEU A C 1
ATOM 693 O O . LEU A 1 98 ? -1.408 2.811 6.714 1.00 63.69 98 LEU A O 1
ATOM 697 N N . LEU A 1 99 ? -1.518 3.952 8.643 1.00 66.38 99 LEU A N 1
ATOM 698 C CA . LEU A 1 99 ? -1.275 2.791 9.502 1.00 66.38 99 LEU A CA 1
ATOM 699 C C . LEU A 1 99 ? -2.329 1.698 9.297 1.00 66.38 99 LEU A C 1
ATOM 701 O O . LEU A 1 99 ? -1.966 0.530 9.236 1.00 66.38 99 LEU A O 1
ATOM 705 N N . LYS A 1 100 ? -3.605 2.067 9.120 1.00 58.25 100 LYS A N 1
ATOM 706 C CA . LYS A 1 100 ? -4.672 1.119 8.774 1.00 58.25 100 LYS A CA 1
ATOM 707 C C . LYS A 1 100 ? -4.414 0.436 7.424 1.00 58.25 100 LYS A C 1
ATOM 709 O O . LYS A 1 100 ? -4.442 -0.784 7.345 1.00 58.25 100 LYS A O 1
ATOM 714 N N . ALA A 1 101 ? -4.129 1.209 6.376 1.00 54.69 101 ALA A N 1
ATOM 715 C CA . ALA A 1 101 ? -3.914 0.674 5.028 1.00 54.69 101 ALA A CA 1
ATOM 716 C C . ALA A 1 101 ? -2.691 -0.260 4.930 1.00 54.69 101 ALA A C 1
ATOM 718 O O . ALA A 1 101 ? -2.675 -1.192 4.132 1.00 54.69 101 ALA A O 1
ATOM 719 N N . ILE A 1 102 ? -1.670 -0.042 5.762 1.00 54.91 102 ILE A N 1
ATOM 720 C CA . ILE A 1 102 ? -0.441 -0.847 5.782 1.00 54.91 102 ILE A CA 1
ATOM 721 C C . ILE A 1 102 ? -0.680 -2.293 6.283 1.00 54.91 102 ILE A C 1
ATOM 723 O O . ILE A 1 102 ? 0.166 -3.167 6.058 1.00 54.91 102 ILE A O 1
ATOM 727 N N . LEU A 1 103 ? -1.806 -2.595 6.938 1.00 58.09 103 LEU A N 1
ATOM 728 C CA . LEU A 1 103 ? -1.982 -3.837 7.704 1.00 58.09 103 LEU A CA 1
ATOM 729 C C . LEU A 1 103 ? -2.737 -4.988 6.994 1.00 58.09 103 LEU A C 1
ATOM 731 O O . LEU A 1 103 ? -2.824 -6.063 7.578 1.00 58.09 103 LEU A O 1
ATOM 735 N N . GLU A 1 104 ? -3.238 -4.842 5.759 1.00 57.72 104 GLU A N 1
ATOM 736 C CA . GLU A 1 104 ? -4.510 -5.506 5.418 1.00 57.72 104 GLU A CA 1
ATOM 737 C C . GLU A 1 104 ? -4.587 -5.953 3.907 1.00 57.72 104 GLU A C 1
ATOM 739 O O . GLU A 1 104 ? -4.656 -5.133 2.995 1.00 57.72 104 GLU A O 1
ATOM 744 N N . ALA A 1 105 ? -4.468 -7.265 3.609 1.00 63.47 105 ALA A N 1
ATOM 745 C CA . ALA A 1 105 ? -4.475 -7.859 2.247 1.00 63.47 105 ALA A CA 1
ATOM 746 C C . ALA A 1 105 ? -5.873 -8.005 1.579 1.00 63.47 105 ALA A C 1
ATOM 748 O O . ALA A 1 105 ? -6.005 -7.710 0.385 1.00 63.47 105 ALA A O 1
ATOM 749 N N . PRO A 1 106 ? -6.935 -8.449 2.290 1.00 68.19 106 PRO A N 1
ATOM 750 C CA . PRO A 1 106 ? -8.317 -8.447 1.780 1.00 68.19 106 PRO A CA 1
ATOM 751 C C . PRO A 1 106 ? -8.810 -7.086 1.260 1.00 68.19 106 PRO A C 1
ATOM 753 O O . PRO A 1 106 ? -9.701 -7.005 0.414 1.00 68.19 106 PRO A O 1
ATOM 756 N N . GLU A 1 107 ? -8.221 -6.007 1.749 1.00 70.25 107 GLU A N 1
ATOM 757 C CA . GLU A 1 107 ? -8.622 -4.630 1.509 1.00 70.25 107 GLU A CA 1
ATOM 758 C C . GLU A 1 107 ? -8.256 -4.177 0.101 1.00 70.25 107 GLU A C 1
ATOM 760 O O . GLU A 1 107 ? -8.993 -3.390 -0.497 1.00 70.25 107 GLU A O 1
ATOM 765 N N . PHE A 1 108 ? -7.184 -4.724 -0.477 1.00 75.94 108 PHE A N 1
ATOM 766 C CA . PHE A 1 108 ? -6.854 -4.444 -1.867 1.00 75.94 108 PHE A CA 1
ATOM 767 C C . PHE A 1 108 ? -7.882 -5.074 -2.818 1.00 75.94 108 PHE A C 1
ATOM 769 O O . PHE A 1 108 ? -8.369 -4.413 -3.735 1.00 75.94 108 PHE A O 1
ATOM 776 N N . HIS A 1 109 ? -8.331 -6.300 -2.532 1.00 80.69 109 HIS A N 1
ATOM 777 C CA . HIS A 1 109 ? -9.431 -6.933 -3.273 1.00 80.69 109 HIS A CA 1
ATOM 778 C C . HIS A 1 109 ? -10.746 -6.160 -3.145 1.00 80.69 109 HIS A C 1
ATOM 780 O O . HIS A 1 109 ? -11.452 -5.979 -4.139 1.00 80.69 109 HIS A O 1
ATOM 786 N N . ALA A 1 110 ? -11.070 -5.662 -1.948 1.00 76.12 110 ALA A N 1
ATOM 787 C CA . ALA A 1 110 ? -12.259 -4.838 -1.731 1.00 76.12 110 ALA A CA 1
ATOM 788 C C . ALA A 1 110 ? -12.196 -3.514 -2.514 1.00 76.12 110 ALA A C 1
ATOM 790 O O . ALA A 1 110 ? -13.186 -3.106 -3.128 1.00 76.12 110 ALA A O 1
ATOM 791 N N . LEU A 1 111 ? -11.027 -2.865 -2.550 1.00 77.50 111 LEU A N 1
ATOM 792 C CA . LEU A 1 111 ? -10.813 -1.650 -3.333 1.00 77.50 111 LEU A CA 1
ATOM 793 C C . LEU A 1 111 ? -10.999 -1.906 -4.834 1.00 77.50 111 LEU A C 1
ATOM 795 O O . LEU A 1 111 ? -11.720 -1.156 -5.492 1.00 77.50 111 LEU A O 1
ATOM 799 N N . LEU A 1 112 ? -10.413 -2.983 -5.364 1.00 77.19 112 LEU A N 1
ATOM 800 C CA . LEU A 1 112 ? -10.571 -3.371 -6.769 1.00 77.19 112 LEU A CA 1
ATOM 801 C C . LEU A 1 112 ? -12.034 -3.689 -7.117 1.00 77.19 112 LEU A C 1
ATOM 803 O O . LEU A 1 112 ? -12.516 -3.304 -8.184 1.00 77.19 112 LEU A O 1
ATOM 807 N N . ALA A 1 113 ? -12.776 -4.334 -6.210 1.00 78.38 113 ALA A N 1
ATOM 808 C CA . ALA A 1 113 ? -14.205 -4.582 -6.391 1.00 78.38 113 ALA A CA 1
ATOM 809 C C . ALA A 1 113 ? -15.011 -3.273 -6.485 1.00 78.38 113 ALA A C 1
ATOM 811 O O . ALA A 1 113 ? -15.829 -3.125 -7.393 1.00 78.38 113 ALA A O 1
ATOM 812 N N . HIS A 1 114 ? -14.731 -2.302 -5.612 1.00 73.81 114 HIS A N 1
ATOM 813 C CA . HIS A 1 114 ? -15.375 -0.983 -5.631 1.00 73.81 114 HIS A CA 1
ATOM 814 C C . HIS A 1 114 ? -15.012 -0.161 -6.877 1.00 73.81 114 HIS A C 1
ATOM 816 O O . HIS A 1 114 ? -15.860 0.506 -7.469 1.00 73.81 114 HIS A O 1
ATOM 822 N N . MET A 1 115 ? -13.753 -0.224 -7.316 1.00 74.69 115 MET A N 1
ATOM 823 C CA . MET A 1 115 ? -13.299 0.388 -8.570 1.00 74.69 115 MET A CA 1
ATOM 824 C C . MET A 1 115 ? -14.057 -0.187 -9.773 1.00 74.69 115 MET A C 1
ATOM 826 O O . MET A 1 115 ? -14.541 0.572 -10.614 1.00 74.69 115 MET A O 1
ATOM 830 N N . ARG A 1 116 ? -14.248 -1.512 -9.809 1.00 77.69 116 ARG A N 1
ATOM 831 C CA . ARG A 1 116 ? -15.051 -2.186 -10.837 1.00 77.69 116 ARG A CA 1
ATOM 832 C C . ARG A 1 116 ? -16.509 -1.720 -10.831 1.00 77.69 116 ARG A C 1
ATOM 834 O O . ARG A 1 116 ? -17.052 -1.453 -11.897 1.00 77.69 116 ARG A O 1
ATOM 841 N N . GLU A 1 117 ? -17.138 -1.582 -9.663 1.00 80.56 117 GLU A N 1
ATOM 842 C CA . GLU A 1 117 ? -18.515 -1.060 -9.544 1.00 80.56 117 GLU A CA 1
ATOM 843 C C . GLU A 1 117 ? -18.659 0.372 -10.077 1.00 80.56 117 GLU A C 1
ATOM 845 O O . GLU A 1 117 ? -19.725 0.757 -10.556 1.00 80.56 117 GLU A O 1
ATOM 850 N N . ARG A 1 118 ? -17.578 1.156 -10.037 1.00 80.56 118 ARG A N 1
ATOM 851 C CA . ARG A 1 118 ? -17.524 2.527 -10.560 1.00 80.56 118 ARG A CA 1
ATOM 852 C C . ARG A 1 118 ? -17.078 2.631 -12.018 1.00 80.56 118 ARG A C 1
ATOM 854 O O . ARG A 1 118 ? -16.956 3.747 -12.515 1.00 80.56 118 ARG A O 1
ATOM 861 N N . GLY A 1 119 ? -16.842 1.509 -12.697 1.00 78.94 119 GLY A N 1
ATOM 862 C CA . GLY A 1 119 ? -16.409 1.499 -14.095 1.00 78.94 119 GLY A CA 1
ATOM 863 C C . GLY A 1 119 ? -14.973 1.985 -14.302 1.00 78.94 119 GLY A C 1
ATOM 864 O O . GLY A 1 119 ? -14.665 2.540 -15.350 1.00 78.94 119 GLY A O 1
ATOM 865 N N . VAL A 1 120 ? -14.092 1.815 -13.312 1.00 76.69 120 VAL A N 1
ATOM 866 C CA . VAL A 1 120 ? -12.655 2.055 -13.500 1.00 76.69 120 VAL A CA 1
ATOM 867 C C . VAL A 1 120 ? -12.092 0.974 -14.425 1.00 76.69 120 VAL A C 1
ATOM 869 O O . VAL A 1 120 ? -12.215 -0.214 -14.136 1.00 76.69 120 VAL A O 1
ATOM 872 N N . GLU A 1 121 ? -11.471 1.389 -15.528 1.00 80.12 121 GLU A N 1
ATOM 873 C CA . GLU A 1 121 ? -10.971 0.478 -16.571 1.00 80.12 121 GLU A CA 1
ATOM 874 C C . GLU A 1 121 ? -9.505 0.066 -16.374 1.00 80.12 121 GLU A C 1
ATOM 876 O O . GLU A 1 121 ? -9.084 -0.968 -16.886 1.00 80.12 121 GLU A O 1
ATOM 881 N N . ALA A 1 122 ? -8.724 0.853 -15.627 1.00 75.06 122 ALA A N 1
ATOM 882 C CA . ALA A 1 122 ? -7.309 0.593 -15.379 1.00 75.06 122 ALA A CA 1
ATOM 883 C C . ALA A 1 122 ? -6.876 1.087 -13.994 1.00 75.06 122 ALA A C 1
ATOM 885 O O . ALA A 1 122 ? -7.333 2.128 -13.518 1.00 75.06 122 ALA A O 1
ATOM 886 N N . VAL A 1 123 ? -5.956 0.347 -13.371 1.00 79.06 123 VAL A N 1
ATOM 887 C CA . VAL A 1 123 ? -5.336 0.679 -12.084 1.00 79.06 123 VAL A CA 1
ATOM 888 C C . VAL A 1 123 ? -3.828 0.529 -12.234 1.00 79.06 123 VAL A C 1
ATOM 890 O O . VAL A 1 123 ? -3.353 -0.493 -12.724 1.00 79.06 123 VAL A O 1
ATOM 893 N N . ALA A 1 124 ? -3.088 1.547 -11.808 1.00 80.62 124 ALA A N 1
ATOM 894 C CA . ALA A 1 124 ? -1.658 1.442 -11.564 1.00 80.62 124 ALA A CA 1
ATOM 895 C C . ALA A 1 124 ? -1.453 1.312 -10.054 1.00 80.62 124 ALA A C 1
ATOM 897 O O . ALA A 1 124 ? -2.051 2.073 -9.292 1.00 80.62 124 ALA A O 1
ATOM 898 N N . ASP A 1 125 ? -0.642 0.345 -9.641 1.00 82.75 125 ASP A N 1
ATOM 899 C CA . ASP A 1 125 ? -0.379 0.048 -8.235 1.00 82.75 125 ASP A CA 1
ATOM 900 C C . ASP A 1 125 ? 1.122 -0.112 -7.983 1.00 82.75 125 ASP A C 1
ATOM 902 O O . ASP A 1 125 ? 1.875 -0.537 -8.864 1.00 82.75 125 ASP A O 1
ATOM 906 N N . GLU A 1 126 ? 1.547 0.227 -6.769 1.00 84.06 126 GLU A N 1
ATOM 907 C CA . GLU A 1 126 ? 2.915 0.033 -6.307 1.00 84.06 126 GLU A CA 1
ATOM 908 C C . GLU A 1 126 ? 3.006 -1.254 -5.483 1.00 84.06 126 GLU A C 1
ATOM 910 O O . GLU A 1 126 ? 2.517 -1.342 -4.356 1.00 84.06 126 GLU A O 1
ATOM 915 N N . VAL A 1 127 ? 3.698 -2.260 -6.019 1.00 84.25 127 VAL A N 1
ATOM 916 C CA . VAL A 1 127 ? 3.853 -3.553 -5.344 1.00 84.25 127 VAL A CA 1
ATOM 917 C C . VAL A 1 127 ? 5.204 -3.624 -4.635 1.00 84.25 127 VAL A C 1
ATOM 919 O O . VAL A 1 127 ? 6.244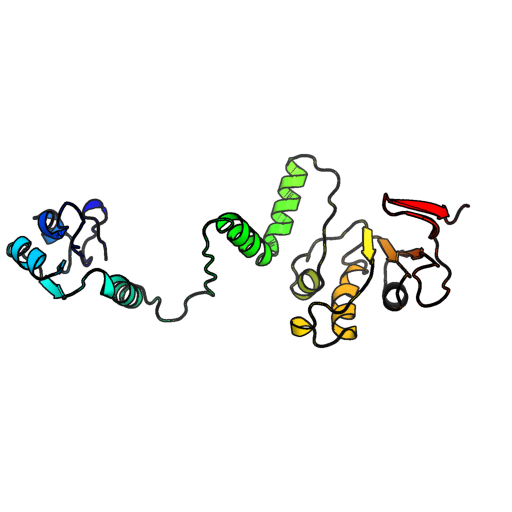 -3.907 -5.236 1.00 84.25 127 VAL A O 1
ATOM 922 N N . SER A 1 128 ? 5.202 -3.395 -3.321 1.00 85.81 128 SER A N 1
ATOM 923 C CA . SER A 1 128 ? 6.413 -3.524 -2.504 1.00 85.81 128 SER A CA 1
ATOM 924 C C . SER A 1 128 ? 6.853 -4.989 -2.344 1.00 85.81 128 SER A C 1
ATOM 926 O O . SER A 1 128 ? 6.056 -5.923 -2.456 1.00 85.81 128 SER A O 1
ATOM 928 N N . ALA A 1 129 ? 8.130 -5.225 -2.015 1.00 85.50 129 ALA A N 1
ATOM 929 C CA . ALA A 1 129 ? 8.611 -6.593 -1.762 1.00 85.50 129 ALA A CA 1
ATOM 930 C C . ALA A 1 129 ? 7.903 -7.235 -0.556 1.00 85.50 129 ALA A C 1
ATOM 932 O O . ALA A 1 129 ? 7.651 -8.436 -0.540 1.00 85.50 129 ALA A O 1
ATOM 933 N N . GLN A 1 130 ? 7.527 -6.425 0.438 1.00 83.06 130 GLN A N 1
ATOM 934 C CA . GLN A 1 130 ? 6.738 -6.869 1.588 1.00 83.06 130 GLN A CA 1
ATOM 935 C C . GLN A 1 130 ? 5.319 -7.263 1.176 1.00 83.06 130 GLN A C 1
ATOM 937 O O . GLN A 1 130 ? 4.773 -8.202 1.745 1.00 83.06 130 GLN A O 1
ATOM 942 N N . ALA A 1 131 ? 4.713 -6.573 0.203 1.00 82.12 131 ALA A N 1
ATOM 943 C CA . ALA A 1 131 ? 3.396 -6.941 -0.304 1.00 82.12 131 ALA A CA 1
ATOM 944 C C . ALA A 1 131 ? 3.411 -8.346 -0.925 1.00 82.12 131 ALA A C 1
ATOM 946 O O . ALA A 1 131 ? 2.490 -9.123 -0.689 1.00 82.12 131 ALA A O 1
ATOM 947 N N . LEU A 1 132 ? 4.485 -8.705 -1.632 1.00 85.44 132 LEU A N 1
ATOM 948 C CA . LEU A 1 132 ? 4.684 -10.055 -2.167 1.00 85.44 132 LEU A CA 1
ATOM 949 C C . LEU A 1 132 ? 5.007 -11.063 -1.057 1.00 85.44 132 LEU A C 1
ATOM 951 O O . LEU A 1 132 ? 4.346 -12.091 -0.950 1.00 85.44 132 LEU A O 1
ATOM 955 N N . ALA A 1 133 ? 5.975 -10.750 -0.191 1.00 86.06 133 ALA A N 1
ATOM 956 C CA . ALA A 1 133 ? 6.419 -11.647 0.877 1.00 86.06 133 ALA A CA 1
ATOM 957 C C . ALA A 1 133 ? 5.339 -11.923 1.939 1.00 86.06 133 ALA A C 1
ATOM 959 O O . ALA A 1 133 ? 5.360 -12.967 2.583 1.00 86.06 133 ALA A O 1
ATOM 960 N N . ARG A 1 134 ? 4.398 -10.991 2.135 1.00 84.88 134 ARG A N 1
ATOM 961 C CA . ARG A 1 134 ? 3.289 -11.098 3.097 1.00 84.88 134 ARG A CA 1
ATOM 962 C C . ARG A 1 134 ? 1.941 -11.347 2.425 1.00 84.88 134 ARG A C 1
ATOM 964 O O . ARG A 1 134 ? 0.912 -11.094 3.044 1.00 84.88 134 ARG A O 1
ATOM 971 N N . HIS A 1 135 ? 1.938 -11.826 1.180 1.00 85.44 135 HIS A N 1
ATOM 972 C CA . HIS A 1 135 ? 0.725 -12.277 0.494 1.00 85.44 135 HIS A CA 1
ATOM 973 C C . HIS A 1 135 ? -0.362 -11.195 0.317 1.00 85.44 135 HIS A C 1
ATOM 975 O O . HIS A 1 135 ? -1.545 -11.506 0.196 1.00 85.44 135 HIS A O 1
ATOM 981 N N . ARG A 1 136 ? 0.012 -9.905 0.289 1.00 83.38 136 ARG A N 1
ATOM 982 C CA . ARG A 1 136 ? -0.940 -8.779 0.199 1.00 83.38 136 ARG A CA 1
ATOM 983 C C . ARG A 1 136 ? -1.615 -8.638 -1.159 1.00 83.38 136 ARG A C 1
ATOM 985 O O . ARG A 1 136 ? -2.708 -8.096 -1.245 1.00 83.38 136 ARG A O 1
ATOM 992 N N . VAL A 1 137 ? -0.962 -9.134 -2.203 1.00 82.06 137 VAL A N 1
ATOM 993 C CA . VAL A 1 137 ? -1.465 -9.112 -3.585 1.00 82.06 137 VAL A CA 1
ATOM 994 C C . VAL A 1 137 ? -1.836 -10.514 -4.077 1.00 82.06 137 VAL A C 1
ATOM 996 O O . VAL A 1 137 ? -1.958 -10.759 -5.278 1.00 82.06 137 VAL A O 1
ATOM 999 N N . ASP A 1 138 ? -1.994 -11.473 -3.162 1.00 86.69 138 ASP A N 1
ATOM 1000 C CA . ASP A 1 138 ? -2.352 -12.839 -3.525 1.00 86.69 138 ASP A CA 1
ATOM 1001 C C . ASP A 1 138 ? -3.736 -12.894 -4.175 1.00 86.69 138 ASP A C 1
ATOM 1003 O O . ASP A 1 138 ? -4.674 -12.241 -3.734 1.00 86.69 138 ASP A O 1
ATOM 1007 N N . GLY A 1 139 ? -3.869 -13.677 -5.247 1.00 83.81 139 GLY A N 1
ATOM 1008 C CA . GLY A 1 139 ? -5.108 -13.775 -6.028 1.00 83.81 139 GLY A CA 1
ATOM 1009 C C . GLY A 1 139 ? -5.259 -12.702 -7.110 1.00 83.81 139 GLY A C 1
ATOM 1010 O O . GLY A 1 139 ? -6.240 -12.732 -7.849 1.00 83.81 139 GLY A O 1
ATOM 1011 N N . ILE A 1 140 ? -4.292 -11.790 -7.239 1.00 86.31 140 ILE A N 1
ATOM 1012 C CA . ILE A 1 140 ? -4.255 -10.773 -8.293 1.00 86.31 140 ILE A CA 1
ATOM 1013 C C . ILE A 1 140 ? -3.253 -11.201 -9.365 1.00 86.31 140 ILE A C 1
ATOM 1015 O O . ILE A 1 140 ? -2.140 -11.639 -9.059 1.00 86.31 140 ILE A O 1
ATOM 1019 N N . VAL A 1 141 ? -3.668 -11.075 -10.627 1.00 90.12 141 VAL A N 1
ATOM 1020 C CA . VAL A 1 141 ? -2.809 -11.234 -11.804 1.00 90.12 141 VAL A CA 1
ATOM 1021 C C . VAL A 1 141 ? -2.779 -9.897 -12.532 1.00 90.12 141 VAL A C 1
ATOM 1023 O O . VAL A 1 141 ? -3.783 -9.483 -13.109 1.00 90.12 141 VAL A O 1
ATOM 1026 N N . PHE A 1 142 ? -1.634 -9.225 -12.488 1.00 91.38 142 PHE A N 1
ATOM 1027 C CA . PHE A 1 142 ? -1.405 -7.945 -13.145 1.00 91.38 142 PHE A CA 1
ATOM 1028 C C . PHE A 1 142 ? -1.288 -8.127 -14.665 1.00 91.38 142 PHE A C 1
ATOM 1030 O O . PHE A 1 142 ? -0.668 -9.074 -15.153 1.00 91.38 142 PHE A O 1
ATOM 1037 N N . ASP A 1 143 ? -1.844 -7.205 -15.448 1.00 91.25 143 ASP A N 1
ATOM 1038 C CA . ASP A 1 143 ? -1.653 -7.223 -16.902 1.00 91.25 143 ASP A CA 1
ATOM 1039 C C . ASP A 1 143 ? -0.194 -6.955 -17.289 1.00 91.25 143 ASP A C 1
ATOM 1041 O O . ASP A 1 143 ? 0.352 -7.617 -18.174 1.00 91.25 143 ASP A O 1
ATOM 1045 N N . VAL A 1 144 ? 0.452 -6.025 -16.583 1.00 89.12 144 VAL A N 1
ATOM 1046 C CA . VAL A 1 144 ? 1.859 -5.668 -16.771 1.00 89.12 144 VAL A CA 1
ATOM 1047 C C . VAL A 1 144 ? 2.513 -5.451 -15.409 1.00 89.12 144 VAL A C 1
ATOM 1049 O O . VAL A 1 144 ? 1.984 -4.716 -14.580 1.00 89.12 144 VAL A O 1
ATOM 1052 N N . ALA A 1 145 ? 3.672 -6.071 -15.192 1.00 95.81 145 ALA A N 1
ATOM 1053 C CA . ALA A 1 145 ? 4.554 -5.803 -14.060 1.00 95.81 145 ALA A CA 1
ATOM 1054 C C . ALA A 1 145 ? 5.744 -4.935 -14.492 1.00 95.81 145 ALA A C 1
ATOM 1056 O O . ALA A 1 145 ? 6.369 -5.207 -15.513 1.00 95.81 145 ALA A O 1
ATOM 1057 N N . GLY A 1 146 ? 6.078 -3.909 -13.710 1.00 93.00 146 GLY A N 1
ATOM 1058 C CA . GLY A 1 146 ? 7.227 -3.037 -13.961 1.00 93.00 146 GLY A CA 1
ATOM 1059 C C . GLY A 1 146 ? 8.369 -3.282 -12.975 1.00 93.00 146 GLY A C 1
ATOM 1060 O O . GLY A 1 146 ? 8.125 -3.382 -11.775 1.00 93.00 146 GLY A O 1
ATOM 1061 N N . PHE A 1 147 ? 9.612 -3.321 -13.457 1.00 96.56 147 PHE A N 1
ATOM 1062 C CA . PHE A 1 147 ? 10.811 -3.161 -12.630 1.00 96.56 147 PHE A CA 1
ATOM 1063 C C . PHE A 1 147 ? 11.584 -1.922 -13.077 1.00 96.56 147 PHE A C 1
ATOM 1065 O O . PHE A 1 147 ? 11.907 -1.787 -14.256 1.00 96.56 147 PHE A O 1
ATOM 1072 N N . THR A 1 148 ? 11.893 -1.030 -12.138 1.00 91.06 148 THR A N 1
ATOM 1073 C CA . THR A 1 148 ? 12.603 0.226 -12.412 1.00 91.06 148 THR A CA 1
ATOM 1074 C C . THR A 1 148 ? 14.059 0.153 -11.964 1.00 91.06 148 THR A C 1
ATOM 1076 O O . THR A 1 148 ? 14.966 0.261 -12.775 1.00 91.06 148 THR A O 1
ATOM 1079 N N . ASN A 1 149 ? 14.300 -0.032 -10.672 1.00 87.00 149 ASN A N 1
ATOM 1080 C CA . ASN A 1 149 ? 15.627 -0.196 -10.092 1.00 87.00 149 ASN A CA 1
ATOM 1081 C C . ASN A 1 149 ? 15.518 -0.857 -8.711 1.00 87.00 149 ASN A C 1
ATOM 1083 O O . ASN A 1 149 ? 14.422 -1.104 -8.197 1.00 87.00 149 ASN A O 1
ATOM 1087 N N . LEU A 1 150 ? 16.672 -1.147 -8.113 1.00 86.38 150 LEU A N 1
ATOM 1088 C CA . LEU A 1 150 ? 16.771 -1.595 -6.733 1.00 86.38 150 LEU A CA 1
ATOM 1089 C C . LEU A 1 150 ? 17.940 -0.878 -6.055 1.00 86.38 150 LEU A C 1
ATOM 1091 O O . LEU A 1 150 ? 19.080 -0.968 -6.503 1.00 86.38 150 LEU A O 1
ATOM 1095 N N . THR A 1 151 ? 17.654 -0.175 -4.964 1.00 83.19 151 THR A N 1
ATOM 1096 C CA . THR A 1 151 ? 18.647 0.518 -4.134 1.00 83.19 151 THR A CA 1
ATOM 1097 C C . THR A 1 151 ? 18.547 0.051 -2.687 1.00 83.19 151 THR A C 1
ATOM 1099 O O . THR A 1 151 ? 17.599 -0.641 -2.318 1.00 83.19 151 THR A O 1
ATOM 1102 N N . HIS A 1 152 ? 19.534 0.416 -1.867 1.00 80.94 152 HIS A N 1
ATOM 1103 C CA . HIS A 1 152 ? 19.613 0.006 -0.467 1.00 80.94 152 HIS A CA 1
ATOM 1104 C C . HIS A 1 152 ? 18.442 0.562 0.360 1.00 80.94 152 HIS A C 1
ATOM 1106 O O . HIS A 1 152 ? 18.479 1.702 0.819 1.00 80.94 152 HIS A O 1
ATOM 1112 N N . ASP A 1 153 ? 17.419 -0.266 0.554 1.00 75.75 153 ASP A N 1
ATOM 1113 C CA . ASP A 1 153 ? 16.197 0.030 1.300 1.00 75.75 153 ASP A CA 1
ATOM 1114 C C . ASP A 1 153 ? 15.647 -1.265 1.925 1.00 75.75 153 ASP A C 1
ATOM 1116 O O . ASP A 1 153 ? 15.914 -2.359 1.426 1.00 75.75 153 ASP A O 1
ATOM 1120 N N . HIS A 1 154 ? 14.902 -1.157 3.026 1.00 76.00 154 HIS A N 1
ATOM 1121 C CA . HIS A 1 154 ? 14.254 -2.278 3.726 1.00 76.00 154 HIS A CA 1
ATOM 1122 C C . HIS A 1 154 ? 15.161 -3.463 4.134 1.00 76.00 154 HIS A C 1
ATOM 1124 O O . HIS A 1 154 ? 14.665 -4.563 4.384 1.00 76.00 154 HIS A O 1
ATOM 1130 N N . LEU A 1 155 ? 16.482 -3.280 4.257 1.00 79.50 155 LEU A N 1
ATOM 1131 C CA . LEU A 1 155 ? 17.377 -4.374 4.665 1.00 79.50 155 LEU A CA 1
ATOM 1132 C C . LEU A 1 155 ? 17.155 -4.851 6.106 1.00 79.50 155 LEU A C 1
ATOM 1134 O O . LEU A 1 155 ? 17.502 -5.986 6.411 1.00 79.50 155 LEU A O 1
ATOM 1138 N N . ASP A 1 156 ? 16.515 -4.058 6.965 1.00 80.25 156 ASP A N 1
ATOM 1139 C CA . ASP A 1 156 ? 16.104 -4.519 8.298 1.00 80.25 156 ASP A CA 1
ATOM 1140 C C . ASP A 1 156 ? 15.103 -5.690 8.221 1.00 80.25 156 ASP A C 1
ATOM 1142 O O . ASP A 1 156 ? 15.090 -6.555 9.095 1.00 80.25 156 ASP A O 1
ATOM 1146 N N . ASP A 1 157 ? 14.296 -5.750 7.152 1.00 77.19 157 ASP A N 1
ATOM 1147 C CA . ASP A 1 157 ? 13.339 -6.835 6.908 1.00 77.19 157 ASP A CA 1
ATOM 1148 C C . ASP A 1 157 ? 13.950 -8.004 6.115 1.00 77.19 157 ASP A C 1
ATOM 1150 O O . ASP A 1 157 ? 13.547 -9.154 6.299 1.00 77.19 157 ASP A O 1
ATOM 1154 N N . PHE A 1 158 ? 14.888 -7.724 5.201 1.00 84.06 158 PHE A N 1
ATOM 1155 C CA . PHE A 1 158 ? 15.375 -8.697 4.209 1.00 84.06 158 PHE A CA 1
ATOM 1156 C C . PHE A 1 158 ? 16.841 -9.120 4.387 1.00 84.06 158 PHE A C 1
ATOM 1158 O O . PHE A 1 158 ? 17.284 -10.058 3.731 1.00 84.06 158 PHE A O 1
ATOM 1165 N N . GLY A 1 159 ? 17.601 -8.475 5.268 1.00 90.38 159 GLY A N 1
ATOM 1166 C CA . GLY A 1 159 ? 18.996 -8.784 5.596 1.00 90.38 159 GLY A CA 1
ATOM 1167 C C . GLY A 1 159 ? 20.019 -8.334 4.549 1.00 90.38 159 GLY A C 1
ATOM 1168 O O . GLY A 1 159 ? 20.997 -7.675 4.892 1.00 90.38 159 GLY A O 1
ATOM 1169 N N . ASP A 1 160 ? 19.806 -8.671 3.277 1.00 92.25 160 ASP A N 1
ATOM 1170 C CA . ASP A 1 160 ? 20.729 -8.367 2.179 1.00 92.25 160 ASP A CA 1
ATOM 1171 C C . ASP A 1 160 ? 20.003 -8.025 0.864 1.00 92.25 160 ASP A C 1
ATOM 1173 O O . ASP A 1 160 ? 18.837 -8.378 0.660 1.00 92.25 160 ASP A O 1
ATOM 1177 N N . MET A 1 161 ? 20.708 -7.345 -0.051 1.00 91.44 161 MET A N 1
ATOM 1178 C CA . MET A 1 161 ? 20.161 -6.908 -1.345 1.00 91.44 161 MET A CA 1
ATOM 1179 C C . MET A 1 161 ? 19.679 -8.072 -2.218 1.00 91.44 161 MET A C 1
ATOM 1181 O O . MET A 1 161 ? 18.667 -7.944 -2.904 1.00 91.44 161 MET A O 1
ATOM 1185 N N . GLY A 1 162 ? 20.355 -9.222 -2.171 1.00 92.00 162 GLY A N 1
ATOM 1186 C CA . GLY A 1 162 ? 19.965 -10.401 -2.941 1.00 92.00 162 GLY A CA 1
ATOM 1187 C C . GLY A 1 162 ? 18.661 -11.012 -2.427 1.00 92.00 162 GLY A C 1
ATOM 1188 O O . GLY A 1 162 ? 17.804 -11.412 -3.215 1.00 92.00 162 GLY A O 1
ATOM 1189 N N . THR A 1 163 ? 18.468 -11.064 -1.110 1.00 92.50 163 THR A N 1
ATOM 1190 C CA . THR A 1 163 ? 17.208 -11.484 -0.483 1.00 92.50 163 THR A CA 1
ATOM 1191 C C . THR A 1 163 ? 16.090 -10.492 -0.792 1.00 92.50 163 THR A C 1
ATOM 1193 O O . THR A 1 163 ? 14.987 -10.914 -1.148 1.00 92.50 163 THR A O 1
ATOM 1196 N N . TYR A 1 164 ? 16.381 -9.190 -0.748 1.00 91.19 164 TYR A N 1
ATOM 1197 C CA . TYR A 1 164 ? 15.418 -8.151 -1.104 1.00 91.19 164 TYR A CA 1
ATOM 1198 C C . TYR A 1 164 ? 14.983 -8.237 -2.578 1.00 91.19 164 TYR A C 1
ATOM 1200 O O . TYR A 1 164 ? 13.785 -8.192 -2.871 1.00 91.19 164 TYR A O 1
ATOM 1208 N N . LEU A 1 165 ? 15.922 -8.463 -3.505 1.00 93.19 165 LEU A N 1
ATOM 1209 C CA . LEU A 1 165 ? 15.619 -8.709 -4.917 1.00 93.19 165 LEU A CA 1
ATOM 1210 C C . LEU A 1 165 ? 14.749 -9.956 -5.091 1.00 93.19 165 LEU A C 1
ATOM 1212 O O . LEU A 1 165 ? 13.701 -9.897 -5.738 1.00 93.19 165 LEU A O 1
ATOM 1216 N N . ARG A 1 166 ? 15.148 -11.081 -4.480 1.00 94.44 166 ARG A N 1
ATOM 1217 C CA . ARG A 1 166 ? 14.404 -12.349 -4.556 1.00 94.44 166 ARG A CA 1
ATOM 1218 C C . ARG A 1 166 ? 12.962 -12.208 -4.083 1.00 94.44 166 ARG A C 1
ATOM 1220 O O . ARG A 1 166 ? 12.090 -12.856 -4.651 1.00 94.44 166 ARG A O 1
ATOM 1227 N N . ALA A 1 167 ? 12.694 -11.350 -3.100 1.00 93.69 167 ALA A N 1
ATOM 1228 C CA . ALA A 1 167 ? 11.339 -11.076 -2.629 1.00 93.69 167 ALA A CA 1
ATOM 1229 C C . ALA A 1 167 ? 10.455 -10.358 -3.673 1.00 93.69 167 ALA A C 1
ATOM 1231 O O . ALA A 1 167 ? 9.232 -10.451 -3.593 1.00 93.69 167 ALA A O 1
ATOM 1232 N N . LYS A 1 168 ? 11.043 -9.681 -4.672 1.00 93.94 168 LYS A N 1
ATOM 1233 C CA . LYS A 1 168 ? 10.316 -9.027 -5.778 1.00 93.94 168 LYS A CA 1
ATOM 1234 C C . LYS A 1 168 ? 10.083 -9.945 -6.980 1.00 93.94 168 LYS A C 1
ATOM 1236 O O . LYS A 1 168 ? 9.086 -9.783 -7.682 1.00 93.94 168 LYS A O 1
ATOM 1241 N N . LEU A 1 169 ? 10.951 -10.937 -7.194 1.00 96.44 169 LEU A N 1
ATOM 1242 C CA . LEU A 1 169 ? 10.879 -11.856 -8.340 1.00 96.44 169 LEU A CA 1
ATOM 1243 C C . LEU A 1 169 ? 9.521 -12.558 -8.541 1.00 96.44 169 LEU A C 1
ATOM 1245 O O . LEU A 1 169 ? 9.137 -12.731 -9.700 1.00 96.44 169 LEU A O 1
ATOM 1249 N N . PRO A 1 170 ? 8.746 -12.922 -7.493 1.00 96.25 170 PRO A N 1
ATOM 1250 C CA . PRO A 1 170 ? 7.425 -13.519 -7.677 1.00 96.25 170 PRO A CA 1
ATOM 1251 C C . PRO A 1 170 ? 6.464 -12.692 -8.539 1.00 96.25 170 PRO A C 1
ATOM 1253 O O . PRO A 1 170 ? 5.582 -13.276 -9.164 1.00 96.25 170 PRO A O 1
ATOM 1256 N N . LEU A 1 171 ? 6.636 -11.367 -8.629 1.00 96.19 171 LEU A N 1
ATOM 1257 C CA . LEU A 1 171 ? 5.800 -10.504 -9.469 1.00 96.19 171 LEU A CA 1
ATOM 1258 C C . LEU A 1 171 ? 5.939 -10.808 -10.974 1.00 96.19 171 LEU A C 1
ATOM 1260 O O . LEU A 1 171 ? 4.987 -10.624 -11.729 1.00 96.19 171 LEU A O 1
ATOM 1264 N N . PHE A 1 172 ? 7.091 -11.326 -11.409 1.00 97.81 172 PHE A N 1
ATOM 1265 C CA . PHE A 1 172 ? 7.439 -11.576 -12.818 1.00 97.81 172 PHE A CA 1
ATOM 1266 C C . PHE A 1 172 ? 7.151 -13.019 -13.253 1.00 97.81 172 PHE A C 1
ATOM 1268 O O . PHE A 1 172 ? 7.866 -13.611 -14.065 1.00 97.81 172 PHE A O 1
ATOM 1275 N N . THR A 1 173 ? 6.109 -13.612 -12.676 1.00 96.75 173 THR A N 1
ATOM 1276 C CA . THR A 1 173 ? 5.702 -14.999 -12.911 1.00 96.75 173 THR A CA 1
ATOM 1277 C C . THR A 1 173 ? 4.276 -15.063 -13.466 1.00 96.75 173 THR A C 1
ATOM 1279 O O . THR A 1 173 ? 3.489 -14.167 -13.162 1.00 96.75 173 THR A O 1
ATOM 1282 N N . PRO A 1 174 ? 3.890 -16.106 -14.231 1.00 94.88 174 PRO A N 1
ATOM 1283 C CA . PRO A 1 174 ? 2.529 -16.245 -14.765 1.00 94.88 174 PRO A CA 1
ATOM 1284 C C . PRO A 1 174 ? 1.434 -16.258 -13.690 1.00 94.88 174 PRO A C 1
ATOM 1286 O O . PRO A 1 174 ? 0.283 -15.931 -13.967 1.00 94.88 174 PRO A O 1
ATOM 1289 N N . GLU A 1 175 ? 1.789 -16.624 -12.456 1.00 93.38 175 GLU A N 1
ATOM 1290 C CA . GLU A 1 175 ? 0.891 -16.604 -11.302 1.00 93.38 175 GLU A CA 1
ATOM 1291 C C . GLU A 1 175 ? 0.561 -15.180 -10.813 1.00 93.38 175 GLU A C 1
ATOM 1293 O O . GLU A 1 175 ? -0.374 -14.997 -10.028 1.00 93.38 175 GLU A O 1
ATOM 1298 N N . ARG A 1 176 ? 1.339 -14.175 -11.236 1.00 92.50 176 ARG A N 1
ATOM 1299 C CA . ARG A 1 176 ? 1.250 -12.789 -10.757 1.00 92.50 176 ARG A CA 1
ATOM 1300 C C . ARG A 1 176 ? 1.177 -11.753 -11.867 1.00 92.50 176 ARG A C 1
ATOM 1302 O O . ARG A 1 176 ? 0.589 -10.708 -11.632 1.00 92.50 176 ARG A O 1
ATOM 1309 N N . SER A 1 177 ? 1.700 -12.003 -13.061 1.00 94.50 177 SER A N 1
ATOM 1310 C CA . SER A 1 177 ? 1.599 -11.064 -14.178 1.00 94.50 177 SER A CA 1
ATOM 1311 C C . SER A 1 177 ? 1.486 -11.757 -15.533 1.00 94.50 177 SER A C 1
ATOM 1313 O O . SER A 1 177 ? 1.855 -12.918 -15.697 1.00 94.50 177 SER A O 1
ATOM 1315 N N . ARG A 1 178 ? 0.943 -11.043 -16.527 1.00 96.00 178 ARG A N 1
ATOM 1316 C CA . ARG A 1 178 ? 0.858 -11.524 -17.917 1.00 96.00 178 ARG A CA 1
ATOM 1317 C C . ARG A 1 178 ? 2.070 -11.126 -18.754 1.00 96.00 178 ARG A C 1
ATOM 1319 O O . ARG A 1 178 ? 2.424 -11.856 -19.678 1.00 96.00 178 ARG A O 1
ATOM 1326 N N . ARG A 1 179 ? 2.664 -9.965 -18.472 1.00 96.38 179 ARG A N 1
ATOM 1327 C CA . ARG A 1 179 ? 3.821 -9.380 -19.170 1.00 96.38 179 ARG A CA 1
ATOM 1328 C C . ARG A 1 179 ? 4.657 -8.551 -18.202 1.00 96.38 179 ARG A C 1
ATOM 1330 O O . ARG A 1 179 ? 4.152 -8.133 -17.160 1.00 96.38 179 ARG A O 1
ATOM 1337 N N . ALA A 1 180 ? 5.897 -8.268 -18.578 1.00 97.12 180 ALA A N 1
ATOM 1338 C CA . ALA A 1 180 ? 6.801 -7.437 -17.801 1.00 97.12 180 ALA A CA 1
ATOM 1339 C C . ALA A 1 180 ? 7.453 -6.327 -18.634 1.00 97.12 180 ALA A C 1
ATOM 1341 O O . ALA A 1 180 ? 7.711 -6.502 -19.824 1.00 97.12 180 ALA A O 1
ATOM 1342 N N . VAL A 1 181 ? 7.750 -5.206 -17.977 1.00 96.12 181 VAL A N 1
ATOM 1343 C CA . VAL A 1 181 ? 8.641 -4.151 -18.470 1.00 96.12 181 VAL A CA 1
ATOM 1344 C C . VAL A 1 181 ? 9.760 -3.967 -17.452 1.00 96.12 181 VAL A C 1
ATOM 1346 O O . VAL A 1 181 ? 9.485 -3.722 -16.278 1.00 96.12 181 VAL A O 1
ATOM 1349 N N . VAL A 1 182 ? 11.012 -4.106 -17.877 1.00 97.25 182 VAL A N 1
ATOM 1350 C CA . VAL A 1 182 ? 12.174 -4.087 -16.976 1.00 97.25 182 VAL A CA 1
ATOM 1351 C C . VAL A 1 182 ? 13.193 -3.063 -17.459 1.00 97.25 182 VAL A C 1
ATOM 1353 O O . VAL A 1 182 ? 13.647 -3.134 -18.600 1.00 97.25 182 VAL A O 1
ATOM 1356 N N . SER A 1 183 ? 13.559 -2.119 -16.590 1.00 95.38 183 SER A N 1
ATOM 1357 C CA . SER A 1 183 ? 14.702 -1.240 -16.837 1.00 95.38 183 SER A CA 1
ATOM 1358 C C . SER A 1 183 ? 16.019 -1.980 -16.597 1.00 95.38 183 SER A C 1
ATOM 1360 O O . SER A 1 183 ? 16.172 -2.700 -15.608 1.00 95.38 183 SER A O 1
ATOM 1362 N N . LEU A 1 184 ? 16.965 -1.780 -17.514 1.00 95.81 184 LEU A N 1
ATOM 1363 C CA . LEU A 1 184 ? 18.326 -2.313 -17.480 1.00 95.81 184 LEU A CA 1
ATOM 1364 C C . LEU A 1 184 ? 19.359 -1.274 -17.016 1.00 95.81 184 LEU A C 1
ATOM 1366 O O . LEU A 1 184 ? 20.557 -1.483 -17.178 1.00 95.81 184 LEU A O 1
ATOM 1370 N N . ASP A 1 185 ? 18.917 -0.168 -16.410 1.00 91.50 185 ASP A N 1
ATOM 1371 C CA . ASP A 1 185 ? 19.815 0.896 -15.930 1.00 91.50 185 ASP A CA 1
ATOM 1372 C C . ASP A 1 185 ? 20.724 0.435 -14.772 1.00 91.50 185 ASP A C 1
ATOM 1374 O O . ASP A 1 185 ? 21.727 1.071 -14.461 1.00 91.50 185 ASP A O 1
ATOM 1378 N N . SER A 1 186 ? 20.402 -0.690 -14.128 1.00 89.88 186 SER A N 1
ATOM 1379 C CA . SER A 1 186 ? 21.219 -1.293 -13.068 1.00 89.88 186 SER A CA 1
ATOM 1380 C C . SER A 1 186 ? 21.409 -2.794 -13.275 1.00 89.88 186 SER A C 1
ATOM 1382 O O . SER A 1 186 ? 20.615 -3.445 -13.956 1.00 89.88 186 SER A O 1
ATOM 1384 N N . GLU A 1 187 ? 22.428 -3.356 -12.617 1.00 88.75 187 GLU A N 1
ATOM 1385 C CA . GLU A 1 187 ? 22.752 -4.792 -12.638 1.00 88.75 187 GLU A CA 1
ATOM 1386 C C . GLU A 1 187 ? 21.554 -5.687 -12.271 1.00 88.75 187 GLU A C 1
ATOM 1388 O O . GLU A 1 187 ? 21.327 -6.723 -12.896 1.00 88.75 187 GLU A O 1
ATOM 1393 N N . TYR A 1 188 ? 20.706 -5.233 -11.343 1.00 92.62 188 TYR A N 1
ATOM 1394 C CA . TYR A 1 188 ? 19.521 -5.967 -10.903 1.00 92.62 188 TYR A CA 1
ATOM 1395 C C . TYR A 1 188 ? 18.463 -6.127 -11.997 1.00 92.62 188 TYR A C 1
ATOM 1397 O O . TYR A 1 188 ? 17.722 -7.107 -11.988 1.00 92.62 188 TYR A O 1
ATOM 1405 N N . GLY A 1 189 ? 18.394 -5.200 -12.958 1.00 93.44 189 GLY A N 1
ATOM 1406 C CA . GLY A 1 189 ? 17.493 -5.321 -14.105 1.00 93.44 189 GLY A CA 1
ATOM 1407 C C . GLY A 1 189 ? 17.794 -6.575 -14.925 1.00 93.44 189 GLY A C 1
ATOM 1408 O O . GLY A 1 189 ? 16.883 -7.324 -15.278 1.00 93.44 189 GLY A O 1
ATOM 1409 N N . VAL A 1 190 ? 19.082 -6.860 -15.142 1.00 93.44 190 VAL A N 1
ATOM 1410 C CA . VAL A 1 190 ? 19.547 -8.065 -15.847 1.00 93.44 190 VAL A CA 1
ATOM 1411 C C . VAL A 1 190 ? 19.148 -9.330 -15.085 1.00 93.44 190 VAL A C 1
ATOM 1413 O O . VAL A 1 190 ? 18.665 -10.289 -15.689 1.00 93.44 190 VAL A O 1
ATOM 1416 N N . GLU A 1 191 ? 19.280 -9.325 -13.757 1.00 94.31 191 GLU A N 1
ATOM 1417 C CA . GLU A 1 191 ? 18.853 -10.446 -12.912 1.00 94.31 191 GLU A CA 1
ATOM 1418 C C . GLU A 1 191 ? 17.334 -10.675 -12.955 1.00 94.31 191 GLU A C 1
ATOM 1420 O O . GLU A 1 191 ? 16.885 -11.820 -13.040 1.00 94.31 191 GLU A O 1
ATOM 1425 N N . VAL A 1 192 ? 16.530 -9.604 -12.951 1.00 96.56 192 VAL A N 1
ATOM 1426 C CA . VAL A 1 192 ? 15.067 -9.704 -13.079 1.00 96.56 192 VAL A CA 1
ATOM 1427 C C . VAL A 1 192 ? 14.683 -10.292 -14.432 1.00 96.56 192 VAL A C 1
ATOM 1429 O O . VAL A 1 192 ? 13.855 -11.200 -14.469 1.00 96.56 192 VAL A O 1
ATOM 1432 N N . VAL A 1 193 ? 15.296 -9.837 -15.532 1.00 96.94 193 VAL A N 1
ATOM 1433 C CA . VAL A 1 193 ? 15.054 -10.411 -16.868 1.00 96.94 193 VAL A CA 1
ATOM 1434 C C . VAL A 1 193 ? 15.412 -11.895 -16.899 1.00 96.94 193 VAL A C 1
ATOM 1436 O O . VAL A 1 193 ? 14.628 -12.695 -17.406 1.00 96.94 193 VAL A O 1
ATOM 1439 N N . ALA A 1 194 ? 16.553 -12.279 -16.322 1.00 96.50 194 ALA A N 1
ATOM 1440 C CA . ALA A 1 194 ? 16.988 -13.674 -16.277 1.00 96.50 194 ALA A CA 1
ATOM 1441 C C . ALA A 1 194 ? 16.038 -14.575 -15.463 1.00 96.50 194 ALA A C 1
ATOM 1443 O O . ALA A 1 194 ? 15.899 -15.760 -15.769 1.00 96.50 194 ALA A O 1
ATOM 1444 N N . ALA A 1 195 ? 15.384 -14.028 -14.433 1.00 96.94 195 ALA A N 1
ATOM 1445 C CA . ALA A 1 195 ? 14.449 -14.755 -13.576 1.00 96.94 195 ALA A CA 1
ATOM 1446 C C . ALA A 1 195 ? 12.981 -14.699 -14.045 1.00 96.94 195 ALA A C 1
ATOM 1448 O O . ALA A 1 195 ? 12.169 -15.521 -13.604 1.00 96.94 195 ALA A O 1
ATOM 1449 N N . ALA A 1 196 ? 12.621 -13.738 -14.899 1.00 97.56 196 ALA A N 1
ATOM 1450 C CA . ALA A 1 196 ? 11.255 -13.537 -15.363 1.00 97.56 196 ALA A CA 1
ATOM 1451 C C . ALA A 1 196 ? 10.744 -14.750 -16.155 1.00 97.56 196 ALA A C 1
ATOM 1453 O O . ALA A 1 196 ? 11.426 -15.308 -17.013 1.00 97.56 196 ALA A O 1
ATOM 1454 N N . ARG A 1 197 ? 9.498 -15.149 -15.885 1.00 98.31 197 ARG A N 1
ATOM 1455 C CA . ARG A 1 197 ? 8.820 -16.279 -16.550 1.00 98.31 197 ARG A CA 1
ATOM 1456 C C . ARG A 1 197 ? 7.659 -15.840 -17.444 1.00 98.31 197 ARG A C 1
ATOM 1458 O O . ARG A 1 197 ? 6.836 -16.662 -17.841 1.00 98.31 197 ARG A O 1
ATOM 1465 N N . VAL A 1 198 ? 7.571 -14.547 -17.727 1.00 97.88 198 VAL A N 1
ATOM 1466 C CA . VAL A 1 198 ? 6.550 -13.918 -18.573 1.00 97.88 198 VAL A CA 1
ATOM 1467 C C . VAL A 1 198 ? 7.236 -13.205 -19.742 1.00 97.88 198 VAL A C 1
ATOM 1469 O O . VAL A 1 198 ? 8.431 -12.928 -19.650 1.00 97.88 198 VAL A O 1
ATOM 1472 N N . PRO A 1 199 ? 6.528 -12.899 -20.844 1.00 98.38 199 PRO A N 1
ATOM 1473 C CA . PRO A 1 199 ? 7.078 -12.054 -21.898 1.00 98.38 199 PRO A CA 1
ATOM 1474 C C . PRO A 1 199 ? 7.544 -10.711 -21.325 1.00 98.38 199 PRO A C 1
ATOM 1476 O O . PRO A 1 199 ? 6.748 -9.997 -20.709 1.00 98.38 199 PRO A O 1
ATOM 1479 N N . THR A 1 200 ? 8.817 -10.385 -21.539 1.00 98.12 200 THR A N 1
ATOM 1480 C CA . THR A 1 200 ? 9.475 -9.213 -20.954 1.00 98.12 200 THR A CA 1
ATOM 1481 C C . THR A 1 200 ? 9.956 -8.280 -22.052 1.00 98.12 200 THR A C 1
ATOM 1483 O O . THR A 1 200 ? 10.672 -8.710 -22.951 1.00 98.12 200 THR A O 1
ATOM 1486 N N . THR A 1 201 ? 9.568 -7.013 -21.952 1.00 98.06 201 THR A N 1
ATOM 1487 C CA . THR A 1 201 ? 10.120 -5.907 -22.735 1.00 98.06 201 THR A CA 1
ATOM 1488 C C . THR A 1 201 ? 11.128 -5.154 -21.878 1.00 98.06 201 THR A C 1
ATOM 1490 O O . THR A 1 201 ? 10.895 -4.906 -20.696 1.00 98.06 201 THR A O 1
ATOM 1493 N N . THR A 1 202 ? 12.252 -4.786 -22.466 1.00 97.75 202 THR A N 1
ATOM 1494 C CA . THR A 1 202 ? 13.360 -4.126 -21.780 1.00 97.75 202 THR A CA 1
ATOM 1495 C C . THR A 1 202 ? 13.493 -2.674 -22.216 1.00 97.75 202 THR A C 1
ATOM 1497 O O . THR A 1 202 ? 13.239 -2.331 -23.370 1.00 97.75 202 THR A O 1
ATOM 1500 N N . ILE A 1 203 ? 13.883 -1.812 -21.281 1.00 96.88 203 ILE A N 1
ATOM 1501 C CA . ILE A 1 203 ? 14.201 -0.409 -21.547 1.00 96.88 203 ILE A CA 1
ATOM 1502 C C . ILE A 1 203 ? 15.545 -0.066 -20.916 1.00 96.88 203 ILE A C 1
ATOM 1504 O O . ILE A 1 203 ? 15.856 -0.543 -19.827 1.00 96.88 203 ILE A O 1
ATOM 1508 N N . ILE A 1 204 ? 16.349 0.747 -21.592 1.00 96.44 204 ILE A N 1
ATOM 1509 C CA . ILE A 1 204 ? 17.628 1.214 -21.064 1.00 96.44 204 ILE A CA 1
ATOM 1510 C C . ILE A 1 204 ? 17.821 2.700 -21.340 1.00 96.44 204 ILE A C 1
ATOM 1512 O O . ILE A 1 204 ? 17.455 3.206 -22.397 1.00 96.44 204 ILE A O 1
ATOM 1516 N N . THR A 1 205 ? 18.443 3.390 -20.396 1.00 95.50 205 THR A N 1
ATOM 1517 C CA . THR A 1 205 ? 19.000 4.729 -20.545 1.00 95.50 205 THR A CA 1
ATOM 1518 C C . THR A 1 205 ? 20.523 4.576 -20.540 1.00 95.50 205 THR A C 1
ATOM 1520 O O . THR A 1 205 ? 21.117 4.508 -19.463 1.00 95.50 205 THR A O 1
ATOM 1523 N N . PRO A 1 206 ? 21.206 4.509 -21.702 1.00 93.62 206 PRO A N 1
ATOM 1524 C CA . PRO A 1 206 ? 22.636 4.183 -21.759 1.00 93.62 206 PRO A CA 1
ATOM 1525 C C . PRO A 1 206 ? 23.526 5.111 -20.925 1.00 93.62 206 PRO A C 1
ATOM 1527 O O . PRO A 1 206 ? 24.562 4.689 -20.427 1.00 93.62 206 PRO A O 1
ATOM 1530 N N . ALA A 1 207 ? 23.111 6.368 -20.739 1.00 90.69 207 ALA A N 1
ATOM 1531 C CA . ALA A 1 207 ? 23.813 7.339 -19.901 1.00 90.69 207 ALA A CA 1
ATOM 1532 C C . ALA A 1 207 ? 23.772 7.018 -18.390 1.00 90.69 207 ALA A C 1
ATOM 1534 O O . ALA A 1 207 ? 24.574 7.569 -17.639 1.00 90.69 207 ALA A O 1
ATOM 1535 N N . LEU A 1 208 ? 22.837 6.171 -17.946 1.00 87.56 208 LEU A N 1
ATOM 1536 C CA . LEU A 1 208 ? 22.661 5.753 -16.550 1.00 87.56 208 LEU A CA 1
ATOM 1537 C C . LEU A 1 208 ? 23.085 4.299 -16.304 1.00 87.56 208 LEU A C 1
ATOM 1539 O O . LEU A 1 208 ? 23.332 3.932 -15.157 1.00 87.56 208 LEU A O 1
ATOM 1543 N N . ALA A 1 209 ? 23.151 3.486 -17.358 1.00 87.69 209 ALA A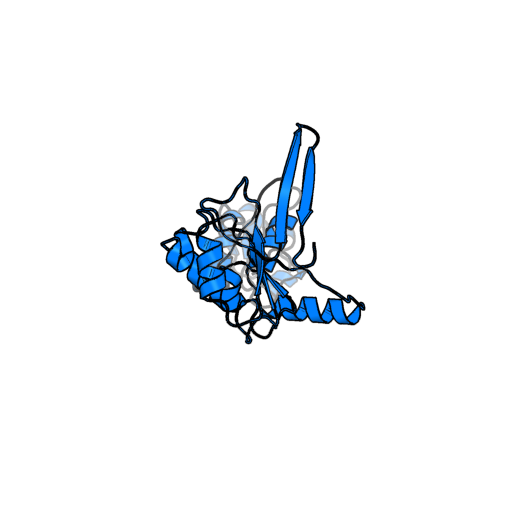 N 1
ATOM 1544 C CA . ALA A 1 209 ? 23.463 2.070 -17.263 1.00 87.69 209 ALA A CA 1
ATOM 1545 C C . ALA A 1 209 ? 24.885 1.825 -16.738 1.00 87.69 209 ALA A C 1
ATOM 1547 O O . ALA A 1 209 ? 25.846 2.460 -17.174 1.00 87.69 209 ALA A O 1
ATOM 1548 N N . VAL A 1 210 ? 25.019 0.858 -15.826 1.00 82.44 210 VAL A N 1
ATOM 1549 C CA . VAL A 1 210 ? 26.324 0.440 -15.280 1.00 82.44 210 VAL A CA 1
ATOM 1550 C C . VAL A 1 210 ? 27.203 -0.183 -16.366 1.00 82.44 210 VAL A C 1
ATOM 1552 O O . VAL A 1 210 ? 28.402 0.070 -16.409 1.00 82.44 210 VAL A O 1
ATOM 1555 N N . GLU A 1 211 ? 26.598 -0.966 -17.260 1.00 82.88 211 GLU A N 1
ATOM 1556 C CA . GLU A 1 211 ? 27.266 -1.612 -18.387 1.00 82.88 211 GLU A CA 1
ATOM 1557 C C . GLU A 1 211 ? 26.413 -1.478 -19.658 1.00 82.88 211 GLU A C 1
ATOM 1559 O O . GLU A 1 211 ? 25.181 -1.431 -19.571 1.00 82.88 211 GLU A O 1
ATOM 1564 N N . PRO A 1 212 ? 27.023 -1.452 -20.857 1.00 83.88 212 PRO A N 1
ATOM 1565 C CA . PRO A 1 212 ? 26.276 -1.436 -22.107 1.00 83.88 212 PRO A CA 1
ATOM 1566 C C . PRO A 1 212 ? 25.523 -2.758 -22.303 1.00 83.88 212 PRO A C 1
ATOM 1568 O O . PRO A 1 212 ? 26.134 -3.818 -22.451 1.00 83.88 212 PRO A O 1
ATOM 1571 N N . VAL A 1 213 ? 24.193 -2.694 -22.366 1.00 88.81 213 VAL A N 1
ATOM 1572 C CA . VAL A 1 213 ? 23.328 -3.850 -22.634 1.00 88.81 213 VAL A CA 1
ATOM 1573 C C . VAL A 1 213 ? 22.313 -3.478 -23.713 1.00 88.81 213 VAL A C 1
ATOM 1575 O O . VAL A 1 213 ? 21.794 -2.365 -23.734 1.00 88.81 213 VAL A O 1
ATOM 1578 N N . ALA A 1 214 ? 22.049 -4.399 -24.641 1.00 90.38 214 ALA A N 1
ATOM 1579 C CA . ALA A 1 214 ? 20.999 -4.211 -25.636 1.00 90.38 214 ALA A CA 1
ATOM 1580 C C . ALA A 1 214 ? 19.618 -4.315 -24.971 1.00 90.38 214 ALA A C 1
ATOM 1582 O O . ALA A 1 214 ? 19.384 -5.228 -24.179 1.00 90.38 214 ALA A O 1
ATOM 1583 N N . ALA A 1 215 ? 18.711 -3.410 -25.327 1.00 95.38 215 ALA A N 1
ATOM 1584 C CA . ALA A 1 215 ? 17.331 -3.395 -24.858 1.00 95.38 215 ALA A CA 1
ATOM 1585 C C . ALA A 1 215 ? 16.369 -3.193 -26.035 1.00 95.38 215 ALA A C 1
ATOM 1587 O O . ALA A 1 215 ? 16.775 -2.716 -27.095 1.00 95.38 215 ALA A O 1
ATOM 1588 N N . ASP A 1 216 ? 15.096 -3.534 -25.838 1.00 97.19 216 ASP A N 1
ATOM 1589 C CA . ASP A 1 216 ? 14.043 -3.309 -26.837 1.00 97.19 216 ASP A CA 1
ATOM 1590 C C . ASP A 1 216 ? 13.776 -1.812 -27.042 1.00 97.19 216 ASP A C 1
ATOM 1592 O O . ASP A 1 216 ? 13.457 -1.381 -28.148 1.00 97.19 216 ASP A O 1
ATOM 1596 N N . TRP A 1 217 ? 13.907 -1.028 -25.968 1.00 97.75 217 TRP A N 1
ATOM 1597 C CA . TRP A 1 217 ? 13.745 0.421 -25.970 1.00 97.75 217 TRP A CA 1
ATOM 1598 C C . TRP A 1 217 ? 14.979 1.124 -25.412 1.00 97.75 217 TRP A C 1
ATOM 1600 O O . TRP A 1 217 ? 15.513 0.725 -24.376 1.00 97.75 217 TRP A O 1
ATOM 1610 N N . THR A 1 218 ? 15.364 2.231 -26.042 1.00 96.69 218 THR A N 1
ATOM 1611 C CA . THR A 1 218 ? 16.490 3.068 -25.606 1.00 96.69 218 THR A CA 1
ATOM 1612 C C . THR A 1 218 ? 16.032 4.501 -25.363 1.00 96.69 218 THR A C 1
ATOM 1614 O O . THR A 1 218 ? 15.369 5.099 -26.211 1.00 96.69 218 THR A O 1
ATOM 1617 N N . VAL A 1 219 ? 16.397 5.061 -24.209 1.00 96.00 219 VAL A N 1
ATOM 1618 C CA . VAL A 1 219 ? 16.187 6.467 -23.846 1.00 96.00 219 VAL A CA 1
ATOM 1619 C C . VAL A 1 219 ? 17.509 7.217 -23.978 1.00 96.00 219 VAL A C 1
ATOM 1621 O O . VAL A 1 219 ? 18.391 7.106 -23.127 1.00 96.00 219 VAL A O 1
ATOM 1624 N N . ASP A 1 220 ? 17.635 8.026 -25.025 1.00 94.94 220 ASP A N 1
ATOM 1625 C CA . ASP A 1 220 ? 18.818 8.849 -25.265 1.00 94.94 220 ASP A CA 1
ATOM 1626 C C . ASP A 1 220 ? 18.594 10.266 -24.737 1.00 94.94 220 ASP A C 1
ATOM 1628 O O . ASP A 1 220 ? 17.804 11.044 -25.279 1.00 94.94 220 ASP A O 1
ATOM 1632 N N . ILE A 1 221 ? 19.293 10.627 -23.659 1.00 93.81 221 ILE A N 1
ATOM 1633 C CA . ILE A 1 221 ? 19.221 11.971 -23.075 1.00 93.81 221 ILE A CA 1
ATOM 1634 C C . ILE A 1 221 ? 19.943 12.956 -24.004 1.00 93.81 221 ILE A C 1
ATOM 1636 O O . ILE A 1 221 ? 21.165 12.952 -24.121 1.00 93.81 221 ILE A O 1
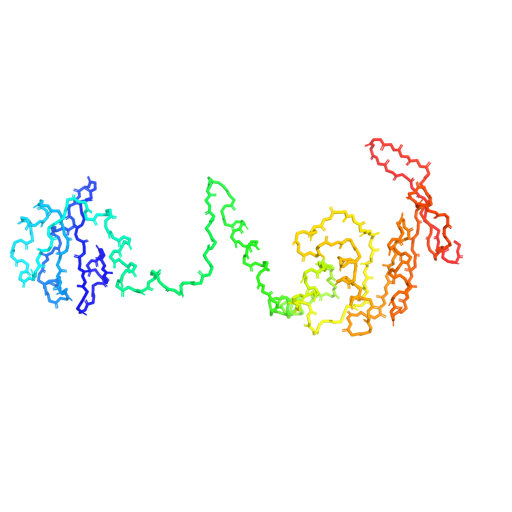ATOM 1640 N N . VAL A 1 222 ? 19.173 13.833 -24.650 1.00 94.62 222 VAL A N 1
ATOM 1641 C CA . VAL A 1 222 ? 19.674 14.831 -25.608 1.00 94.62 222 VAL A CA 1
ATOM 1642 C C . VAL A 1 222 ? 20.189 16.074 -24.887 1.00 94.62 222 VAL A C 1
ATOM 1644 O O . VAL A 1 222 ? 21.196 16.661 -25.280 1.00 94.62 222 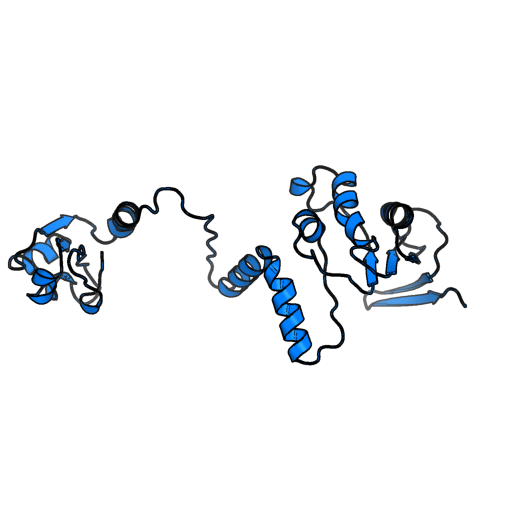VAL A O 1
ATOM 1647 N N . ALA A 1 223 ? 19.480 16.515 -23.846 1.00 92.94 223 ALA A N 1
ATOM 1648 C CA . ALA A 1 223 ? 19.884 17.657 -23.039 1.00 92.94 223 ALA A CA 1
ATOM 1649 C C . ALA A 1 223 ? 19.278 17.588 -21.639 1.00 92.94 223 ALA A C 1
ATOM 1651 O O . ALA A 1 223 ? 18.082 17.348 -21.484 1.00 92.94 223 ALA A O 1
ATOM 1652 N N . GLU A 1 224 ? 20.078 17.924 -20.636 1.00 92.50 224 GLU A N 1
ATOM 1653 C CA . GLU A 1 224 ? 19.630 18.078 -19.257 1.00 92.50 224 GLU A CA 1
ATOM 1654 C C . GLU A 1 224 ? 19.824 19.533 -18.824 1.00 92.50 224 GLU A C 1
ATOM 1656 O O . GLU A 1 224 ? 20.892 20.125 -19.002 1.00 92.50 224 GLU A O 1
ATOM 1661 N N . ARG A 1 225 ? 18.757 20.162 -18.332 1.00 93.50 225 ARG A N 1
ATOM 1662 C CA . ARG A 1 225 ? 18.747 21.562 -17.895 1.00 93.50 225 ARG A CA 1
ATOM 1663 C C . ARG A 1 225 ? 18.030 21.650 -16.554 1.00 93.50 225 ARG A C 1
ATOM 1665 O O . ARG A 1 225 ? 17.178 20.828 -16.249 1.00 93.50 225 ARG A O 1
ATOM 1672 N N . GLN A 1 226 ? 18.267 22.722 -15.796 1.00 91.81 226 GLN A N 1
ATOM 1673 C CA . GLN A 1 226 ? 17.566 22.948 -14.518 1.00 91.81 226 GLN A CA 1
ATOM 1674 C C . GLN A 1 226 ? 16.030 22.917 -14.622 1.00 91.81 226 GLN A C 1
ATOM 1676 O O . GLN A 1 226 ? 15.362 22.608 -13.644 1.00 91.81 226 GLN A O 1
ATOM 1681 N N . HIS A 1 227 ? 15.470 23.244 -15.791 1.00 91.88 227 HIS A N 1
ATOM 1682 C CA . HIS A 1 227 ? 14.022 23.294 -16.019 1.00 91.88 227 HIS A CA 1
ATOM 1683 C C . HIS A 1 227 ? 13.459 22.007 -16.647 1.00 91.88 227 HIS A C 1
ATOM 1685 O O . HIS A 1 227 ? 12.270 21.963 -16.951 1.00 91.88 227 HIS A O 1
ATOM 1691 N N . GLY A 1 228 ? 14.291 20.985 -16.875 1.00 92.38 228 GLY A N 1
ATOM 1692 C CA . GLY A 1 228 ? 13.848 19.688 -17.382 1.00 92.38 228 GLY A CA 1
ATOM 1693 C C . GLY A 1 228 ? 14.855 18.979 -18.286 1.00 92.38 228 GLY A C 1
ATOM 1694 O O . GLY A 1 228 ? 15.893 19.527 -18.669 1.00 92.38 228 GLY A O 1
ATOM 1695 N N . THR A 1 229 ? 14.484 17.759 -18.663 1.00 93.75 229 THR A N 1
ATOM 1696 C CA . THR A 1 229 ? 15.272 16.855 -19.506 1.00 93.75 229 THR A CA 1
ATOM 1697 C C . THR A 1 229 ? 14.592 16.688 -20.860 1.00 93.75 229 THR A C 1
ATOM 1699 O O . THR A 1 229 ? 13.388 16.460 -20.940 1.00 93.75 229 THR A O 1
ATOM 1702 N N . THR A 1 230 ? 15.360 16.816 -21.939 1.00 96.06 230 THR A N 1
ATOM 1703 C CA . THR A 1 230 ? 14.950 16.455 -23.302 1.00 96.06 230 THR A CA 1
ATOM 1704 C C . THR A 1 230 ? 15.612 15.136 -23.663 1.00 96.06 230 THR A C 1
ATOM 1706 O O . THR A 1 230 ? 16.826 15.003 -23.513 1.00 96.06 230 THR A O 1
ATOM 1709 N N . PHE A 1 231 ? 14.836 14.180 -24.158 1.00 95.94 231 PHE A N 1
ATOM 1710 C CA . PHE A 1 231 ? 15.321 12.861 -24.547 1.00 95.94 231 PHE A CA 1
ATOM 1711 C C . PHE A 1 231 ? 14.648 12.391 -25.839 1.00 95.94 231 PHE A C 1
ATOM 1713 O O . PHE A 1 231 ? 13.563 12.862 -26.186 1.00 95.94 231 PHE A O 1
ATOM 1720 N N . ALA A 1 232 ? 15.305 11.474 -26.540 1.00 95.81 232 ALA A N 1
ATOM 1721 C CA . ALA A 1 232 ? 14.726 10.680 -27.612 1.00 95.81 232 ALA A CA 1
ATOM 1722 C C . ALA A 1 232 ? 14.416 9.278 -27.077 1.00 95.81 232 ALA A C 1
ATOM 1724 O O . ALA A 1 232 ? 15.162 8.740 -26.262 1.00 95.81 232 ALA A O 1
ATOM 1725 N N . LEU A 1 233 ? 13.292 8.710 -27.508 1.00 96.06 233 LEU A N 1
ATOM 1726 C CA . LEU A 1 233 ? 12.900 7.345 -27.184 1.00 96.06 233 LEU A CA 1
ATOM 1727 C C . LEU A 1 233 ? 12.912 6.537 -28.480 1.00 96.06 233 LEU A C 1
ATOM 1729 O O . LEU A 1 233 ? 12.156 6.849 -29.399 1.00 96.06 233 LEU A O 1
ATOM 1733 N N . HIS A 1 234 ? 13.762 5.521 -28.533 1.00 95.62 234 HIS A N 1
ATOM 1734 C CA . HIS A 1 234 ? 13.904 4.613 -29.663 1.00 95.62 234 HIS A CA 1
ATOM 1735 C C . HIS A 1 234 ? 13.227 3.292 -29.329 1.00 95.62 234 HIS A C 1
ATOM 1737 O O . HIS A 1 234 ? 13.485 2.726 -28.266 1.00 95.62 234 HIS A O 1
ATOM 1743 N N . GLY A 1 235 ? 12.340 2.840 -30.211 1.00 93.56 235 GLY A N 1
ATOM 1744 C CA . GLY A 1 235 ? 11.639 1.571 -30.064 1.00 93.56 235 GLY A CA 1
ATOM 1745 C C . GLY A 1 235 ? 12.238 0.471 -30.940 1.00 93.56 235 GLY A C 1
ATOM 1746 O O . GLY A 1 235 ? 13.099 0.741 -31.780 1.00 93.56 235 GLY A O 1
ATOM 1747 N N . PRO A 1 236 ? 11.737 -0.765 -30.811 1.00 85.69 236 PRO A N 1
ATOM 1748 C CA . PRO A 1 236 ? 12.259 -1.912 -31.553 1.00 85.69 236 PRO A CA 1
ATOM 1749 C C . PRO A 1 236 ? 12.054 -1.807 -33.077 1.00 85.69 236 PRO A C 1
ATOM 1751 O O . PRO A 1 236 ? 12.777 -2.454 -33.831 1.00 85.69 236 PRO A O 1
ATOM 1754 N N . ASP A 1 237 ? 11.114 -0.970 -33.531 1.00 87.00 237 ASP A N 1
ATOM 1755 C CA . ASP A 1 237 ? 10.803 -0.753 -34.952 1.00 87.00 237 ASP A CA 1
ATOM 1756 C C . ASP A 1 237 ? 11.472 0.500 -35.564 1.00 87.00 237 ASP A C 1
ATOM 1758 O O . ASP A 1 237 ? 11.251 0.789 -36.743 1.00 87.00 237 ASP A O 1
ATOM 1762 N N . GLY A 1 238 ? 12.307 1.218 -34.797 1.00 61.47 238 GLY A N 1
ATOM 1763 C CA . GLY A 1 238 ? 12.979 2.457 -35.224 1.00 61.47 238 GLY A CA 1
ATOM 1764 C C . GLY A 1 238 ? 12.269 3.727 -34.779 1.00 61.47 238 GLY A C 1
ATOM 1765 O O . GLY A 1 238 ? 11.303 4.136 -35.461 1.00 61.47 238 GLY A O 1
#

pLDDT: mean 84.77, std 10.63, range [50.59, 98.38]

Foldseek 3Di:
DDADLVPFAAAAEHEWEDDPPDTSLLVLDQSVLRRYQEYEYAPVSCVSCVVSPHHYHHDHHSPVCPVVVVCVVVVVVPDDDDDDADDDPDCRVVVVVVVVVVPDQVVVVVVVVVCVVVVNPDDDDDQALCCQVVVSCQPAEAAEAEADDDDPDPCVPQVDSVSRLVSCLVCLERNHYQEYEFEQLEPSSVVSVVSHPHHYFYEYAVVRRPDDDDGQKYWDFPDDDPVGTDTDIDGNVD

Sequence (238 aa):
MTLATDDLRLGDLFVALPGRNHHGAQFVGADVAAGSAAVITDRAGAELSADAGVPIAVVDDPRGILGEISAWIYGTEQNVPIMLGVTGTSGKTSVAHLLKAILEAPEFHALLAHMRERGVEAVADEVSAQALARHRVDGIVFDVAGFTNLTHDHLDDFGDMGTYLRAKLPLFTPERSRRAVVSLDSEYGVEVVAAARVPTTTIITPALAVEPVAADWTVDIVAERQHGTTFALHGPDG

Secondary structure (DSSP, 8-state):
-BS-GGG--TTEEEEE-B-SS-BGGGG--HHHHHHEEEEEE-HHHHHHTTTSSS-EEE-S-TTTTHHHHHHHHHTTTSSPPPP----SSS-HHHHHHHHHHTT-SHHHHHHHHHHHHTT---------HHHHHTTTTTT--BS-EEE----S--HHHHSSHHHHHHHHGGGGSTTTBS-EEEE-SSHHHHHHHHH--S-EEEEE-TTT-SS----SEEEEEEEEETTEEEEEEE-TT-